Protein 7A66 (pdb70)

Structure (mmCIF, N/CA/C/O backbone):
data_7A66
#
_entry.id   7A66
#
_cell.length_a   76.800
_cell.length_b   81.310
_cell.length_c   66.480
_cell.angle_alpha   90.000
_cell.angle_beta   121.590
_cell.angle_gamma   90.000
#
_symmetry.space_group_name_H-M   'C 1 2 1'
#
loop_
_entity.id
_entity.type
_entity.pdbx_description
1 polymer Pcc2
2 non-polymer GLYCEROL
3 water water
#
loop_
_atom_site.group_PDB
_atom_site.id
_atom_site.type_symbol
_atom_site.label_atom_id
_atom_site.label_alt_id
_atom_site.label_comp_id
_atom_site.label_asym_id
_atom_site.label_entity_id
_atom_site.label_seq_id
_atom_site.pdbx_PDB_ins_code
_atom_site.Cartn_x
_atom_site.Cartn_y
_atom_site.Cartn_z
_atom_site.occupancy
_atom_site.B_iso_or_equiv
_atom_site.auth_seq_id
_atom_site.auth_comp_id
_atom_site.auth_asym_id
_atom_site.auth_atom_id
_atom_site.pdbx_PDB_model_num
ATOM 1 N N . LYS A 1 2 ? -7.463 9.754 15.648 1.00 53.48 2 LYS A N 1
ATOM 2 C CA . LYS A 1 2 ? -6.884 9.472 14.335 1.00 53.43 2 LYS A CA 1
ATOM 3 C C . LYS A 1 2 ? -6.829 7.976 14.043 1.00 56.90 2 LYS A C 1
ATOM 4 O O . LYS A 1 2 ? -6.446 7.184 14.904 1.00 56.11 2 LYS A O 1
ATOM 6 N N . ILE A 1 3 ? -7.205 7.602 12.817 1.00 52.91 3 ILE A N 1
ATOM 7 C CA . ILE A 1 3 ? -7.242 6.215 12.364 1.00 51.84 3 ILE A CA 1
ATOM 8 C C . ILE A 1 3 ? -6.653 6.093 10.958 1.00 53.58 3 ILE A C 1
ATOM 9 O O . ILE A 1 3 ? -6.640 7.062 10.202 1.00 53.28 3 ILE A O 1
ATOM 14 N N . ARG A 1 4 ? -6.128 4.914 10.635 1.00 48.76 4 ARG A N 1
ATOM 15 C CA . ARG A 1 4 ? -5.623 4.556 9.320 1.00 48.06 4 ARG A CA 1
ATOM 16 C C . ARG A 1 4 ? -6.520 3.377 8.898 1.00 49.37 4 ARG A C 1
ATOM 17 O O . ARG A 1 4 ? -6.634 2.396 9.640 1.00 49.42 4 ARG A O 1
ATOM 21 N N . ALA A 1 5 ? -7.226 3.514 7.769 1.00 42.37 5 ALA A N 1
ATOM 22 C CA . ALA A 1 5 ? -8.150 2.484 7.302 1.00 40.38 5 ALA A CA 1
ATOM 23 C C . ALA A 1 5 ? -7.886 2.060 5.868 1.00 41.95 5 ALA A C 1
ATOM 24 O O . ALA A 1 5 ? -7.562 2.884 5.010 1.00 40.54 5 ALA A O 1
ATOM 26 N N . LYS A 1 6 ? -7.987 0.749 5.633 1.00 37.05 6 LYS A N 1
ATOM 27 C CA . LYS A 1 6 ? -7.853 0.127 4.325 1.00 36.41 6 LYS A CA 1
ATOM 28 C C . LYS A 1 6 ? -9.114 -0.731 4.177 1.00 38.81 6 LYS A C 1
ATOM 29 O O . LYS A 1 6 ? -9.387 -1.603 5.020 1.00 37.44 6 LYS A O 1
ATOM 35 N N . VAL A 1 7 ? -9.927 -0.414 3.168 1.00 34.38 7 VAL A N 1
ATOM 36 C CA . VAL A 1 7 ? -11.213 -1.091 2.941 1.00 33.94 7 VAL A CA 1
ATOM 37 C C . VAL A 1 7 ? -11.308 -1.610 1.509 1.00 38.10 7 VAL A C 1
ATOM 38 O O . VAL A 1 7 ? -10.954 -0.901 0.557 1.00 37.62 7 VAL A O 1
ATOM 42 N N . GLU A 1 8 ? -11.811 -2.835 1.359 1.00 34.52 8 GLU A N 1
ATOM 43 C CA . GLU A 1 8 ? -12.059 -3.408 0.048 1.00 33.94 8 GLU A CA 1
ATOM 44 C C . GLU A 1 8 ? -13.435 -4.057 0.033 1.00 37.06 8 GLU A C 1
ATOM 45 O O . GLU A 1 8 ? -13.713 -4.945 0.846 1.00 36.63 8 GLU A O 1
ATOM 51 N N . LEU A 1 9 ? -14.302 -3.601 -0.876 1.00 33.08 9 LEU A N 1
ATOM 52 C CA . LEU A 1 9 ? -15.658 -4.138 -1.006 1.00 33.31 9 LEU A CA 1
ATOM 53 C C . LEU A 1 9 ? -15.759 -4.847 -2.335 1.00 35.98 9 LEU A C 1
ATOM 54 O O . LEU A 1 9 ? -15.289 -4.307 -3.340 1.00 34.84 9 LEU A O 1
ATOM 59 N N . THR A 1 10 ? -16.458 -5.987 -2.365 1.00 33.19 10 THR A N 1
ATOM 60 C CA . THR A 1 10 ? -16.659 -6.718 -3.609 1.00 33.93 10 THR A CA 1
ATOM 61 C C . THR A 1 10 ? -18.026 -7.392 -3.666 1.00 37.75 10 THR A C 1
ATOM 62 O O . THR A 1 10 ? -18.566 -7.863 -2.651 1.00 35.29 10 THR A O 1
ATOM 66 N N . TRP A 1 11 ? -18.582 -7.411 -4.893 1.00 37.06 11 TRP A N 1
ATOM 67 C CA . TRP A 1 11 ? -19.868 -8.008 -5.236 1.00 37.52 11 TRP A CA 1
ATOM 68 C C . TRP A 1 11 ? -19.901 -8.378 -6.728 1.00 43.14 11 TRP A C 1
ATOM 69 O O . TRP A 1 11 ? -19.077 -7.896 -7.512 1.00 41.55 11 TRP A O 1
ATOM 80 N N . GLU A 1 12 ? -20.807 -9.274 -7.105 1.00 43.66 12 GLU A N 1
ATOM 81 C CA . GLU A 1 12 ? -20.831 -9.792 -8.471 1.00 45.04 12 GLU A CA 1
ATOM 82 C C . GLU A 1 12 ? -22.178 -9.723 -9.175 1.00 48.36 12 GLU A C 1
ATOM 83 O O . GLU A 1 12 ? -23.230 -9.814 -8.536 1.00 48.62 12 GLU A O 1
ATOM 89 N N . TYR A 1 13 ? -22.131 -9.573 -10.512 1.00 44.35 13 TYR A N 1
ATOM 90 C CA . TYR A 1 13 ? -23.320 -9.541 -11.368 1.00 44.21 13 TYR A CA 1
ATOM 91 C C . TYR A 1 13 ? -23.311 -10.736 -12.327 1.00 50.79 13 TYR A C 1
ATOM 92 O O . TYR A 1 13 ? -22.282 -11.406 -12.458 1.00 49.19 13 TYR A O 1
ATOM 101 N N . GLU A 1 14 ? -24.446 -10.988 -13.004 1.00 51.07 14 GLU A N 1
ATOM 102 C CA . GLU A 1 14 ? -24.585 -12.076 -13.985 1.00 52.42 14 GLU A CA 1
ATOM 103 C C . GLU A 1 14 ? -23.759 -11.783 -15.243 1.00 57.60 14 GLU A C 1
ATOM 104 O O . GLU A 1 14 ? -23.312 -12.721 -15.901 1.00 57.73 14 GLU A O 1
ATOM 110 N N . ASP A 1 15 ? -23.544 -10.489 -15.566 1.00 54.82 15 ASP A N 1
ATOM 111 C CA . ASP A 1 15 ? -22.812 -10.082 -16.767 1.00 55.08 15 ASP A CA 1
ATOM 112 C C . ASP A 1 15 ? -21.766 -8.980 -16.548 1.00 57.67 15 ASP A C 1
ATOM 113 O O . ASP A 1 15 ? -21.888 -8.169 -15.621 1.00 56.61 15 ASP A O 1
ATOM 118 N N . GLU A 1 16 ? -20.756 -8.947 -17.442 1.00 53.31 16 GLU A N 1
ATOM 119 C CA . GLU A 1 16 ? -19.643 -7.992 -17.456 1.00 52.95 16 GLU A CA 1
ATOM 120 C C . GLU A 1 16 ? -20.090 -6.546 -17.680 1.00 54.26 16 GLU A C 1
ATOM 121 O O . GLU A 1 16 ? -19.472 -5.638 -17.111 1.00 52.70 16 GLU A O 1
ATOM 127 N N . GLU A 1 17 ? -21.121 -6.329 -18.541 1.00 49.38 17 GLU A N 1
ATOM 128 C CA . GLU A 1 17 ? -21.652 -4.995 -18.857 1.00 48.72 17 GLU A CA 1
ATOM 129 C C . GLU A 1 17 ? -22.230 -4.306 -17.610 1.00 49.77 17 GLU A C 1
ATOM 130 O O . GLU A 1 17 ? -21.989 -3.116 -17.428 1.00 49.53 17 GLU A O 1
ATOM 132 N N . THR A 1 18 ? -22.967 -5.053 -16.755 1.00 45.08 18 THR A N 1
ATOM 133 C CA . THR A 1 18 ? -23.521 -4.503 -15.507 1.00 44.53 18 THR A CA 1
ATOM 134 C C . THR A 1 18 ? -22.369 -4.087 -14.574 1.00 46.16 18 THR A C 1
ATOM 135 O O . THR A 1 18 ? -22.409 -2.978 -14.034 1.00 44.17 18 THR A O 1
ATOM 139 N N . ALA A 1 19 ? -21.331 -4.955 -14.429 1.00 41.69 19 ALA A N 1
ATOM 140 C CA . ALA A 1 19 ? -20.164 -4.677 -13.590 1.00 40.71 19 ALA A CA 1
ATOM 141 C C . ALA A 1 19 ? -19.425 -3.424 -14.044 1.00 44.04 19 ALA A C 1
ATOM 142 O O . ALA A 1 19 ? -19.065 -2.598 -13.207 1.00 41.99 19 ALA A O 1
ATOM 144 N N . LYS A 1 20 ? -19.246 -3.261 -15.375 1.00 40.70 20 LYS A N 1
ATOM 145 C CA . LYS A 1 20 ? -18.609 -2.097 -15.982 1.00 40.47 20 LYS A CA 1
ATOM 146 C C . LYS A 1 20 ? -19.428 -0.816 -15.728 1.00 42.85 20 LYS A C 1
ATOM 147 O O . LYS A 1 20 ? -18.841 0.217 -15.398 1.00 41.86 20 LYS A O 1
ATOM 149 N N . ALA A 1 21 ? -20.766 -0.897 -15.864 1.00 39.61 21 ALA A N 1
ATOM 150 C CA . ALA A 1 21 ? -21.692 0.230 -15.644 1.00 39.33 21 ALA A CA 1
ATOM 151 C C . ALA A 1 21 ? -21.682 0.675 -14.159 1.00 40.48 21 ALA A C 1
ATOM 152 O O . ALA A 1 21 ? -21.520 1.860 -13.892 1.00 37.82 21 ALA A O 1
ATOM 154 N N . ILE A 1 22 ? -21.814 -0.285 -13.212 1.00 37.84 22 ILE A N 1
ATOM 155 C CA . ILE A 1 22 ? -21.793 -0.015 -11.763 1.00 37.53 22 ILE A CA 1
ATOM 156 C C . ILE A 1 22 ? -20.436 0.570 -11.342 1.00 40.10 22 ILE A C 1
ATOM 157 O O . ILE A 1 22 ? -20.416 1.591 -10.651 1.00 37.54 22 ILE A O 1
ATOM 162 N N . ALA A 1 23 ? -19.311 -0.039 -11.796 1.00 38.98 23 ALA A N 1
ATOM 163 C CA . ALA A 1 23 ? -17.956 0.430 -11.463 1.00 38.77 23 ALA A CA 1
ATOM 164 C C . ALA A 1 23 ? -17.717 1.876 -11.878 1.00 42.27 23 ALA A C 1
ATOM 165 O O . ALA A 1 23 ? -17.161 2.648 -11.094 1.00 42.33 23 ALA A O 1
ATOM 167 N N . ASN A 1 24 ? -18.168 2.254 -13.085 1.00 38.13 24 ASN A N 1
ATOM 168 C CA . ASN A 1 24 ? -18.041 3.626 -13.586 1.00 38.02 24 ASN A CA 1
ATOM 169 C C . ASN A 1 24 ? -18.929 4.603 -12.781 1.00 42.37 24 ASN A C 1
ATOM 170 O O . ASN A 1 24 ? -18.495 5.712 -12.468 1.00 42.42 24 ASN A O 1
ATOM 175 N N . ALA A 1 25 ? -20.157 4.173 -12.444 1.00 39.57 25 ALA A N 1
ATOM 176 C CA . ALA A 1 25 ? -21.152 4.966 -11.711 1.00 39.38 25 ALA A CA 1
ATOM 177 C C . ALA A 1 25 ? -20.704 5.468 -10.347 1.00 43.38 25 ALA A C 1
ATOM 178 O O . ALA A 1 25 ? -21.017 6.606 -9.974 1.00 43.37 25 ALA A O 1
ATOM 180 N N . VAL A 1 26 ? -19.981 4.631 -9.604 1.00 38.61 26 VAL A N 1
ATOM 181 C CA . VAL A 1 26 ? -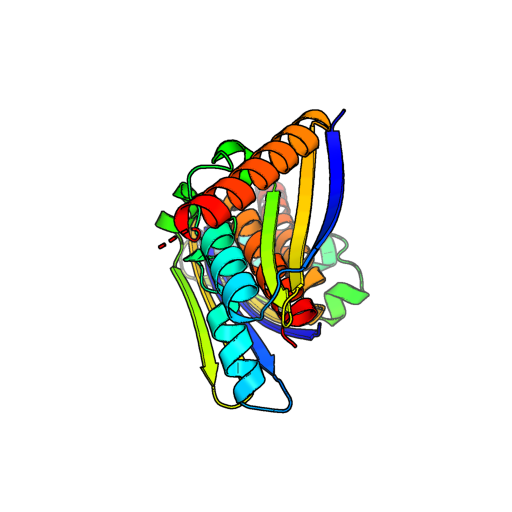19.598 4.962 -8.243 1.00 38.89 26 VAL A CA 1
ATOM 182 C C . VAL A 1 26 ? -18.237 5.688 -8.160 1.00 43.11 26 VAL A C 1
ATOM 183 O O . VAL A 1 26 ? -17.672 5.790 -7.072 1.00 43.89 26 VAL A O 1
ATOM 187 N N . ASN A 1 27 ? -17.779 6.301 -9.268 1.00 38.75 27 ASN A N 1
ATOM 188 C CA . ASN A 1 27 ? -16.558 7.113 -9.272 1.00 37.84 27 ASN A CA 1
ATOM 189 C C . ASN A 1 27 ? -16.686 8.202 -8.172 1.00 39.73 27 ASN A C 1
ATOM 190 O O . ASN A 1 27 ? -17.767 8.787 -8.024 1.00 37.54 27 ASN A O 1
ATOM 195 N N . VAL A 1 28 ? -15.597 8.450 -7.401 1.00 36.86 28 VAL A N 1
ATOM 196 C CA . VAL A 1 28 ? -15.552 9.424 -6.291 1.00 37.60 28 VAL A CA 1
ATOM 197 C C . VAL A 1 28 ? -16.050 10.836 -6.727 1.00 40.42 28 VAL A C 1
ATOM 198 O O . VAL A 1 28 ? -16.631 11.538 -5.904 1.00 40.64 28 VAL A O 1
ATOM 202 N N . ASP A 1 29 ? -15.864 11.203 -8.020 1.00 35.56 29 ASP A N 1
ATOM 203 C CA . ASP A 1 29 ? -16.300 12.474 -8.606 1.00 35.59 29 ASP A CA 1
ATOM 204 C C . ASP A 1 29 ? -17.827 12.660 -8.520 1.00 37.76 29 ASP A C 1
ATOM 205 O O . ASP A 1 29 ? -18.284 13.798 -8.443 1.00 37.78 29 ASP A O 1
ATOM 210 N N . ASN A 1 30 ? -18.595 11.552 -8.512 1.00 34.71 30 ASN A N 1
ATOM 211 C CA . ASN A 1 30 ? -20.069 11.549 -8.471 1.00 34.00 30 ASN A CA 1
ATOM 212 C C . ASN A 1 30 ? -20.664 11.548 -7.061 1.00 38.61 30 ASN A C 1
ATOM 213 O O . ASN A 1 30 ? -21.876 11.736 -6.914 1.00 38.66 30 ASN A O 1
ATOM 218 N N . ILE A 1 31 ? -19.843 11.233 -6.042 1.00 34.84 31 ILE A N 1
ATOM 219 C CA . ILE A 1 31 ? -20.310 11.023 -4.671 1.00 33.34 31 ILE A CA 1
ATOM 220 C C . ILE A 1 31 ? -20.322 12.323 -3.850 1.00 37.07 31 ILE A C 1
ATOM 221 O O . ILE A 1 31 ? -19.363 13.103 -3.906 1.00 37.49 31 ILE A O 1
ATOM 226 N N . SER A 1 32 ? -21.417 12.543 -3.076 1.00 32.58 32 SER A N 1
ATOM 227 C CA . SER A 1 32 ? -21.619 13.750 -2.250 1.00 32.60 32 SER A CA 1
ATOM 228 C C . SER A 1 32 ? -20.773 13.775 -0.942 1.00 35.54 32 SER A C 1
ATOM 229 O O . SER A 1 32 ? -21.254 14.205 0.104 1.00 35.19 32 SER A O 1
ATOM 232 N N . ILE A 1 33 ? -19.496 13.362 -1.017 1.00 34.04 33 ILE A N 1
ATOM 233 C CA . ILE A 1 33 ? -18.560 13.452 0.108 1.00 33.82 33 ILE A CA 1
ATOM 234 C C . ILE A 1 33 ? -18.066 14.934 0.153 1.00 36.00 33 ILE A C 1
ATOM 235 O O . ILE A 1 33 ? -17.734 15.457 -0.915 1.00 35.35 33 ILE A O 1
ATOM 240 N N . PRO A 1 34 ? -17.967 15.625 1.330 1.00 34.69 34 PRO A N 1
ATOM 241 C CA . PRO A 1 34 ? -17.422 17.004 1.324 1.00 35.48 34 PRO A CA 1
ATOM 242 C C . PRO A 1 34 ? -16.056 17.017 0.626 1.00 41.32 34 PRO A C 1
ATOM 243 O O . PRO A 1 34 ? -15.230 16.106 0.840 1.00 38.35 34 PRO A O 1
ATOM 247 N N . GLU A 1 35 ? -15.878 17.968 -0.313 1.00 40.64 35 GLU A N 1
ATOM 248 C CA . GLU A 1 35 ? -14.667 18.094 -1.126 1.00 41.86 35 GLU A CA 1
ATOM 249 C C . GLU A 1 35 ? -13.390 18.075 -0.296 1.00 47.65 35 GLU A C 1
ATOM 250 O O . GLU A 1 35 ? -12.415 17.462 -0.728 1.00 47.89 35 GLU A O 1
ATOM 256 N N . LYS A 1 36 ? -13.420 18.668 0.915 1.00 46.42 36 LYS A N 1
ATOM 257 C CA . LYS A 1 36 ? -12.285 18.675 1.851 1.00 47.42 36 LYS A CA 1
ATOM 258 C C . LYS A 1 36 ? -11.898 17.237 2.267 1.00 52.99 36 LYS A C 1
ATOM 259 O O . LYS A 1 36 ? -10.709 16.910 2.284 1.00 52.79 36 LYS A O 1
ATOM 261 N N . LEU A 1 37 ? -12.908 16.382 2.582 1.00 49.86 37 LEU A N 1
ATOM 262 C CA . LEU A 1 37 ? -12.707 14.975 2.948 1.00 49.14 37 LEU A CA 1
ATOM 263 C C . LEU A 1 37 ? -12.155 14.164 1.752 1.00 53.26 37 LEU A C 1
ATOM 264 O O . LEU A 1 37 ? -11.278 13.320 1.961 1.00 53.47 37 LEU A O 1
ATOM 269 N N . LYS A 1 38 ? -12.623 14.463 0.506 1.00 49.19 38 LYS A N 1
ATOM 270 C CA . LYS A 1 38 ? -12.173 13.817 -0.737 1.00 49.08 38 LYS A CA 1
ATOM 271 C C . LYS A 1 38 ? -10.663 13.965 -0.965 1.00 56.60 38 LYS A C 1
ATOM 272 O O . LYS A 1 38 ? -10.036 13.063 -1.533 1.00 54.91 38 LYS A O 1
ATOM 278 N N . LYS A 1 39 ? -10.096 15.119 -0.550 1.00 56.01 39 LYS A N 1
ATOM 279 C CA . LYS A 1 39 ? -8.672 15.449 -0.683 1.00 57.02 39 LYS A CA 1
ATOM 280 C C . LYS A 1 39 ? -7.771 14.469 0.076 1.00 62.27 39 LYS A C 1
ATOM 281 O O . LYS A 1 39 ? -6.683 14.146 -0.414 1.00 63.21 39 LYS A O 1
ATOM 283 N N . SER A 1 40 ? -8.228 13.992 1.256 1.00 57.70 40 SER A N 1
ATOM 284 C CA . SER A 1 40 ? -7.507 13.055 2.122 1.00 57.03 40 SER A CA 1
ATOM 285 C C . SER A 1 40 ? -8.090 11.624 2.039 1.00 57.93 40 SER A C 1
ATOM 286 O O . SER A 1 40 ? -8.051 10.865 3.018 1.00 58.04 40 SER A O 1
ATOM 289 N N . LEU A 1 41 ? -8.630 11.265 0.865 1.00 50.97 41 LEU A N 1
ATOM 290 C CA . LEU A 1 41 ? -9.252 9.970 0.637 1.00 48.52 41 LEU A CA 1
ATOM 291 C C . LEU A 1 41 ? -8.790 9.388 -0.682 1.00 48.53 41 LEU A C 1
ATOM 292 O O . LEU A 1 41 ? -8.765 10.088 -1.696 1.00 48.10 41 LEU A O 1
ATOM 297 N N . ASN A 1 42 ? -8.440 8.099 -0.671 1.00 42.38 42 ASN A N 1
ATOM 298 C CA . ASN A 1 42 ? -8.048 7.379 -1.872 1.00 41.82 42 ASN A CA 1
ATOM 299 C C . ASN A 1 42 ? -9.159 6.363 -2.128 1.00 43.01 42 ASN A C 1
ATOM 300 O O . ASN A 1 42 ? -9.282 5.373 -1.399 1.00 41.66 42 ASN A O 1
ATOM 305 N N . LEU A 1 43 ? -10.002 6.649 -3.132 1.00 36.99 43 LEU A N 1
ATOM 306 C CA . LEU A 1 43 ? -11.151 5.820 -3.480 1.00 35.43 43 LEU A CA 1
ATOM 307 C C . LEU A 1 43 ? -11.169 5.474 -4.965 1.00 39.93 43 LEU A C 1
ATOM 308 O O . LEU A 1 43 ? -11.304 6.358 -5.811 1.00 39.04 43 LEU A O 1
ATOM 313 N N . ILE A 1 44 ? -11.063 4.175 -5.272 1.00 38.13 44 ILE A N 1
ATOM 314 C CA . ILE A 1 44 ? -11.073 3.648 -6.639 1.00 38.84 44 ILE A CA 1
ATOM 315 C C . ILE A 1 44 ? -12.025 2.453 -6.737 1.00 41.36 44 ILE A C 1
ATOM 316 O O . ILE A 1 44 ? -12.038 1.590 -5.848 1.00 40.55 44 ILE A O 1
ATOM 321 N N . THR A 1 45 ? -12.792 2.390 -7.840 1.00 37.82 45 THR A N 1
ATOM 322 C CA . THR A 1 45 ? -13.696 1.277 -8.161 1.00 37.54 45 THR A CA 1
ATOM 323 C C . THR A 1 45 ? -13.419 0.821 -9.595 1.00 43.08 45 THR A C 1
ATOM 324 O O . THR A 1 45 ? -13.358 1.659 -10.504 1.00 41.49 45 THR A O 1
ATOM 328 N N . PHE A 1 46 ? -13.276 -0.502 -9.798 1.00 40.84 46 PHE A N 1
ATOM 329 C CA . PHE A 1 46 ? -12.999 -1.071 -11.121 1.00 41.31 46 PHE A CA 1
ATOM 330 C C . PHE A 1 46 ? -13.729 -2.399 -11.364 1.00 46.04 46 PHE A C 1
ATOM 331 O O . PHE A 1 46 ? -13.932 -3.161 -10.411 1.00 45.65 46 PHE A O 1
ATOM 339 N N . PRO A 1 47 ? -14.097 -2.732 -12.625 1.00 44.07 47 PRO A N 1
ATOM 340 C CA . PRO A 1 47 ? -14.714 -4.043 -12.868 1.00 44.29 47 PRO A CA 1
ATOM 341 C C . PRO A 1 47 ? -13.636 -5.120 -13.094 1.00 50.23 47 PRO A C 1
ATOM 342 O O . PRO A 1 47 ? -12.561 -4.821 -13.614 1.00 50.70 47 PRO A O 1
ATOM 346 N N . ASP A 1 48 ? -13.913 -6.357 -12.674 1.00 48.21 48 ASP A N 1
ATOM 347 C CA . ASP A 1 48 ? -13.026 -7.510 -12.858 1.00 48.27 48 ASP A CA 1
ATOM 348 C C . ASP A 1 48 ? -13.933 -8.635 -13.335 1.00 52.32 48 ASP A C 1
ATOM 349 O O . ASP A 1 48 ? -14.488 -9.392 -12.531 1.00 50.88 48 ASP A O 1
ATOM 354 N N . GLY A 1 49 ? -14.169 -8.646 -14.646 1.00 49.88 49 GLY A N 1
ATOM 355 C CA . GLY A 1 49 ? -15.114 -9.555 -15.269 1.00 49.46 49 GLY A CA 1
ATOM 356 C C . GLY A 1 49 ? -16.512 -9.087 -14.922 1.00 52.99 49 GLY A C 1
ATOM 357 O O . GLY A 1 49 ? -16.859 -7.930 -15.185 1.00 54.06 49 GLY A O 1
ATOM 358 N N . ALA A 1 50 ? -17.292 -9.960 -14.271 1.00 48.21 50 ALA A N 1
ATOM 359 C CA . ALA A 1 50 ? -18.656 -9.685 -13.820 1.00 47.43 50 ALA A CA 1
ATOM 360 C C . ALA A 1 50 ? -18.676 -9.136 -12.363 1.00 49.52 50 ALA A C 1
ATOM 361 O O . ALA A 1 50 ? -19.748 -8.814 -11.832 1.00 48.57 50 ALA A O 1
ATOM 363 N N . ARG A 1 51 ? -17.494 -9.025 -11.736 1.00 45.24 51 ARG A N 1
ATOM 364 C CA . ARG A 1 51 ? -17.358 -8.541 -10.361 1.00 44.60 51 ARG A CA 1
ATOM 365 C C . ARG A 1 51 ? -16.961 -7.060 -10.285 1.00 45.07 51 ARG A C 1
ATOM 366 O O . ARG A 1 51 ? -16.234 -6.565 -11.151 1.00 45.15 51 ARG A O 1
ATOM 368 N N . VAL A 1 52 ? -17.422 -6.367 -9.225 1.00 38.26 52 VAL A N 1
ATOM 369 C CA . VAL A 1 52 ? -17.041 -4.978 -8.975 1.00 36.91 52 VAL A CA 1
ATOM 370 C C . VAL A 1 52 ? -16.141 -4.968 -7.722 1.00 38.07 52 VAL A C 1
ATOM 371 O O . VAL A 1 52 ? -16.462 -5.629 -6.742 1.00 36.37 52 VAL A O 1
ATOM 375 N N . VAL A 1 53 ? -15.035 -4.228 -7.763 1.00 35.66 53 VAL A N 1
ATOM 376 C CA . VAL A 1 53 ? -14.102 -4.117 -6.644 1.00 36.32 53 VAL A CA 1
ATOM 377 C C . VAL A 1 53 ? -13.944 -2.624 -6.276 1.00 38.96 53 VAL A C 1
ATOM 378 O O . VAL A 1 53 ? -13.566 -1.814 -7.125 1.00 37.38 53 VAL A O 1
ATOM 382 N N . THR A 1 54 ? -14.217 -2.274 -5.006 1.00 35.69 54 THR A N 1
ATOM 383 C CA . THR A 1 54 ? -14.028 -0.913 -4.489 1.00 34.67 54 THR A CA 1
ATOM 384 C C . THR A 1 54 ? -12.907 -0.959 -3.441 1.00 36.82 54 THR A C 1
ATOM 385 O O . THR A 1 54 ? -12.959 -1.768 -2.509 1.00 36.83 54 THR A O 1
ATOM 389 N N . LYS A 1 55 ? -11.909 -0.100 -3.607 1.00 32.96 55 LYS A N 1
ATOM 390 C CA . LYS A 1 55 ? -10.772 0.030 -2.696 1.00 33.27 55 LYS A CA 1
ATOM 391 C C . LYS A 1 55 ? -10.713 1.436 -2.113 1.00 37.94 55 LYS A C 1
ATOM 392 O O . LYS A 1 55 ? -10.698 2.432 -2.846 1.00 37.49 55 LYS A O 1
ATOM 398 N N . VAL A 1 56 ? -10.693 1.506 -0.783 1.00 35.59 56 VAL A N 1
ATOM 399 C CA . VAL A 1 56 ? -10.632 2.754 -0.022 1.00 35.99 56 VAL A CA 1
ATOM 400 C C . VAL A 1 56 ? -9.411 2.749 0.889 1.00 40.86 56 VAL A C 1
ATOM 401 O O . VAL A 1 56 ? -9.175 1.781 1.618 1.00 40.36 56 VAL A O 1
ATOM 405 N N . LYS A 1 57 ? -8.664 3.842 0.875 1.00 38.77 57 LYS A N 1
ATOM 406 C CA . LYS A 1 57 ? -7.557 4.073 1.797 1.00 39.35 57 LYS A CA 1
ATOM 407 C C . LYS A 1 57 ? -7.820 5.449 2.383 1.00 45.10 57 LYS A C 1
ATOM 408 O O . LYS A 1 57 ? -8.164 6.377 1.646 1.00 43.83 57 LYS A O 1
ATOM 414 N N . TYR A 1 58 ? -7.767 5.555 3.709 1.00 43.09 58 TYR A N 1
ATOM 415 C CA . TYR A 1 58 ? -8.039 6.808 4.416 1.00 43.90 58 TYR A CA 1
ATOM 416 C C . TYR A 1 58 ? -7.208 6.898 5.693 1.00 45.44 58 TYR A C 1
ATOM 417 O O . TYR A 1 58 ? -6.970 5.885 6.348 1.00 43.25 58 TYR A O 1
ATOM 426 N N . GLU A 1 59 ? -6.797 8.122 6.043 1.00 41.64 59 GLU A N 1
ATOM 427 C CA . GLU A 1 59 ? -6.058 8.448 7.262 1.00 41.51 59 GLU A 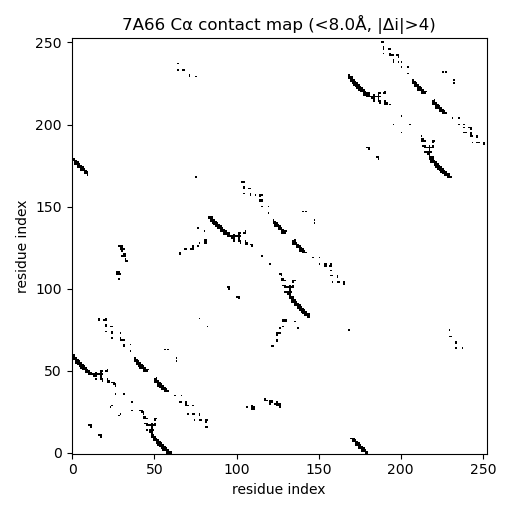CA 1
ATOM 428 C C . GLU A 1 59 ? -6.590 9.789 7.752 1.00 45.22 59 GLU A C 1
ATOM 429 O O . GLU A 1 59 ? -6.578 10.767 7.001 1.00 44.61 59 GLU A O 1
ATOM 431 N N . GLY A 1 60 ? -7.095 9.807 8.979 1.00 41.83 60 GLY A N 1
ATOM 432 C CA . GLY A 1 60 ? -7.679 10.998 9.581 1.00 41.97 60 GLY A CA 1
ATOM 433 C C . GLY A 1 60 ? -8.578 10.671 10.749 1.00 46.79 60 GLY A C 1
ATOM 434 O O . GLY A 1 60 ? -8.432 9.614 11.362 1.00 46.14 60 GLY A O 1
ATOM 435 N N . GLU A 1 61 ? -9.517 11.572 11.059 1.00 45.59 61 GLU A N 1
ATOM 436 C CA . GLU A 1 61 ? -10.458 11.414 12.175 1.00 47.20 61 GLU A CA 1
ATOM 437 C C . GLU A 1 61 ? -11.492 10.310 11.928 1.00 52.26 61 GLU A C 1
ATOM 438 O O . GLU A 1 61 ? -11.926 10.105 10.794 1.00 50.49 61 GLU A O 1
ATOM 444 N N . ILE A 1 62 ? -11.895 9.626 13.003 1.00 51.55 62 ILE A N 1
ATOM 445 C CA . ILE A 1 62 ? -12.874 8.536 12.981 1.00 52.63 62 ILE A CA 1
ATOM 446 C C . ILE A 1 62 ? -14.224 8.977 12.351 1.00 55.74 62 ILE A C 1
ATOM 447 O O . ILE A 1 62 ? -14.706 8.290 11.447 1.00 55.77 62 ILE A O 1
ATOM 452 N N . GLU A 1 63 ? -14.775 10.144 12.770 1.00 50.89 63 GLU A N 1
ATOM 453 C CA . GLU A 1 63 ? -16.047 10.677 12.267 1.00 49.69 63 GLU A CA 1
ATOM 454 C C . GLU A 1 63 ? -16.047 10.862 10.751 1.00 52.38 63 GLU A C 1
ATOM 455 O O . GLU A 1 63 ? -17.054 10.562 10.107 1.00 52.22 63 GLU A O 1
ATOM 457 N N . SER A 1 64 ? -14.916 11.323 10.179 1.00 47.58 64 SER A N 1
ATOM 458 C CA . SER A 1 64 ? -14.803 11.527 8.734 1.00 47.60 64 SER A CA 1
ATOM 459 C C . SER A 1 64 ? -14.780 10.196 7.963 1.00 49.50 64 SER A C 1
ATOM 460 O O . SER A 1 64 ? -15.271 10.153 6.833 1.00 47.72 64 SER A O 1
ATOM 463 N N . LEU A 1 65 ? -14.254 9.109 8.588 1.00 45.69 65 LEU A N 1
ATOM 464 C CA . LEU A 1 65 ? -14.226 7.773 7.970 1.00 45.16 65 LEU A CA 1
ATOM 465 C C . LEU A 1 65 ? -15.660 7.259 7.789 1.00 45.88 65 LEU A C 1
ATOM 466 O O . LEU A 1 65 ? -15.986 6.768 6.715 1.00 43.52 65 LEU A O 1
ATOM 471 N N . VAL A 1 66 ? -16.495 7.382 8.842 1.00 43.93 66 VAL A N 1
ATOM 472 C CA . VAL A 1 66 ? -17.903 6.964 8.859 1.00 44.52 66 VAL A CA 1
ATOM 473 C C . VAL A 1 66 ? -18.703 7.729 7.794 1.00 47.32 66 VAL A C 1
ATOM 474 O O . VAL A 1 66 ? -19.438 7.092 7.038 1.00 46.47 66 VAL A O 1
ATOM 478 N N . VAL A 1 67 ? -18.490 9.069 7.688 1.00 43.31 67 VAL A N 1
ATOM 479 C CA . VAL A 1 67 ? -19.131 9.948 6.693 1.00 42.48 67 VAL A CA 1
ATOM 480 C C . VAL A 1 67 ? -18.790 9.442 5.297 1.00 42.06 67 VAL A C 1
ATOM 481 O O . VAL A 1 67 ? -19.701 9.224 4.484 1.00 38.97 67 VAL A O 1
ATOM 485 N N . ALA A 1 68 ? -17.471 9.252 5.034 1.00 35.99 68 ALA A N 1
ATOM 486 C CA . ALA A 1 68 ? -16.945 8.792 3.756 1.00 35.66 68 ALA A CA 1
ATOM 487 C C . ALA A 1 68 ? -17.597 7.464 3.344 1.00 35.67 68 ALA A C 1
ATOM 488 O O . ALA A 1 68 ? -18.134 7.364 2.245 1.00 32.86 68 ALA A O 1
ATOM 490 N N . LEU A 1 69 ? -17.570 6.473 4.245 1.00 33.57 69 LEU A N 1
ATOM 491 C CA . LEU A 1 69 ? -18.105 5.136 3.985 1.00 33.27 69 LEU A CA 1
ATOM 492 C C . LEU A 1 69 ? -19.621 5.149 3.799 1.00 34.39 69 LEU A C 1
ATOM 493 O O . LEU A 1 69 ? -20.097 4.480 2.882 1.00 31.56 69 LEU A O 1
ATOM 498 N N . ASP A 1 70 ? -20.366 5.929 4.632 1.00 31.60 70 ASP A N 1
ATOM 499 C CA . ASP A 1 70 ? -21.841 6.065 4.476 1.00 31.16 70 ASP A CA 1
ATOM 500 C C . ASP A 1 70 ? -22.185 6.627 3.098 1.00 33.29 70 ASP A C 1
ATOM 501 O O . ASP A 1 70 ? -23.099 6.116 2.450 1.00 31.37 70 ASP A O 1
ATOM 506 N N . ASP A 1 71 ? -21.435 7.656 2.635 1.00 30.53 71 ASP A N 1
ATOM 507 C CA . ASP A 1 71 ? -21.656 8.252 1.313 1.00 30.70 71 ASP A CA 1
ATOM 508 C C . ASP A 1 71 ? -21.401 7.225 0.199 1.00 32.76 71 ASP A C 1
ATOM 509 O O . ASP A 1 71 ? -22.177 7.138 -0.759 1.00 29.73 71 ASP A O 1
ATOM 514 N N . LEU A 1 72 ? -20.296 6.480 0.324 1.00 30.68 72 LEU A N 1
ATOM 515 C CA . LEU A 1 72 ? -19.910 5.448 -0.654 1.00 31.60 72 LEU A CA 1
ATOM 516 C C . LEU A 1 72 ? -20.990 4.357 -0.779 1.00 33.87 72 LEU A C 1
ATOM 517 O O . LEU A 1 72 ? -21.389 4.018 -1.890 1.00 32.64 72 LEU A O 1
ATOM 522 N N . ILE A 1 73 ? -21.420 3.796 0.363 1.00 31.34 73 ILE A N 1
ATOM 523 C CA . ILE A 1 73 ? -22.409 2.728 0.420 1.00 31.47 73 ILE A CA 1
ATOM 524 C C . ILE A 1 73 ? -23.742 3.210 -0.174 1.00 33.15 73 ILE A C 1
ATOM 525 O O . ILE A 1 73 ? -24.335 2.482 -0.968 1.00 31.43 73 ILE A O 1
ATOM 530 N N . PHE A 1 74 ? -24.144 4.470 0.129 1.00 29.38 74 PHE A N 1
ATOM 531 C CA . PHE A 1 74 ? -25.354 5.049 -0.464 1.00 28.60 74 PHE A CA 1
ATOM 532 C C . PHE A 1 74 ? -25.212 5.105 -1.995 1.00 30.08 74 PHE A C 1
ATOM 533 O O . PHE A 1 74 ? -26.132 4.686 -2.681 1.00 29.52 74 PHE A O 1
ATOM 541 N N . ALA A 1 75 ? -24.068 5.612 -2.517 1.00 28.28 75 ALA A N 1
ATOM 542 C CA . ALA A 1 75 ? -23.794 5.709 -3.959 1.00 29.17 75 ALA A CA 1
ATOM 543 C C . ALA A 1 75 ? -23.884 4.316 -4.638 1.00 33.68 75 ALA A C 1
ATOM 544 O O . ALA A 1 75 ? -24.563 4.184 -5.659 1.00 33.35 75 ALA A O 1
ATOM 546 N N . ILE A 1 76 ? -23.238 3.290 -4.042 1.00 31.92 76 ILE A N 1
ATOM 547 C CA . ILE A 1 76 ? -23.241 1.901 -4.535 1.00 31.46 76 ILE A CA 1
ATOM 548 C C . ILE A 1 76 ? -24.674 1.373 -4.611 1.00 33.83 76 ILE A C 1
ATOM 549 O O . ILE A 1 76 ? -25.084 0.867 -5.657 1.00 33.88 76 ILE A O 1
ATOM 554 N N . LYS A 1 77 ? -25.422 1.493 -3.496 1.00 31.73 77 LYS A N 1
ATOM 555 C CA . LYS A 1 77 ? -26.801 1.018 -3.382 1.00 31.96 77 LYS A CA 1
ATOM 556 C C . LYS A 1 77 ? -27.738 1.665 -4.408 1.00 35.08 77 LYS A C 1
ATOM 557 O O . LYS A 1 77 ? -28.492 0.946 -5.076 1.00 33.29 77 LYS A O 1
ATOM 559 N N . VAL A 1 78 ? -27.643 3.003 -4.585 1.00 32.81 78 VAL A N 1
ATOM 560 C CA . VAL A 1 78 ? -28.483 3.738 -5.552 1.00 32.01 78 VAL A CA 1
ATOM 561 C C . VAL A 1 78 ? -28.074 3.370 -6.994 1.00 33.38 78 VAL A C 1
ATOM 562 O O . VAL A 1 78 ? -28.960 3.167 -7.824 1.00 33.01 78 VAL A O 1
ATOM 566 N N . ALA A 1 79 ? -26.752 3.242 -7.278 1.00 32.07 79 ALA A N 1
ATOM 567 C CA . ALA A 1 79 ? -26.255 2.828 -8.612 1.00 32.75 79 ALA A CA 1
ATOM 568 C C . ALA A 1 79 ? -26.873 1.464 -8.974 1.00 36.72 79 ALA A C 1
ATOM 569 O O . ALA A 1 79 ? -27.451 1.342 -10.050 1.00 35.71 79 ALA A O 1
ATOM 571 N N . GLU A 1 80 ? -26.838 0.487 -8.036 1.00 34.75 80 GLU A N 1
ATOM 572 C CA . GLU A 1 80 ? -27.429 -0.840 -8.219 1.00 36.03 80 GLU A CA 1
ATOM 573 C C . GLU A 1 80 ? -28.939 -0.737 -8.500 1.00 39.50 80 GLU A C 1
ATOM 574 O O . GLU A 1 80 ? -29.409 -1.321 -9.478 1.00 39.09 80 GLU A O 1
ATOM 580 N N . GLU A 1 81 ? -29.677 0.026 -7.666 1.00 34.36 81 GLU A N 1
ATOM 581 C CA . GLU A 1 81 ? -31.122 0.211 -7.811 1.00 33.30 81 GLU A CA 1
ATOM 582 C C . GLU A 1 81 ? -31.521 0.813 -9.164 1.00 38.07 81 GLU A C 1
ATOM 583 O O . GLU A 1 81 ? -32.477 0.335 -9.779 1.00 38.91 81 GLU A O 1
ATOM 589 N N . VAL A 1 82 ? -30.813 1.861 -9.613 1.00 34.70 82 VAL A N 1
ATOM 590 C CA . VAL A 1 82 ? -31.177 2.580 -10.845 1.00 35.27 82 VAL A CA 1
ATOM 591 C C . VAL A 1 82 ? -30.629 1.910 -12.134 1.00 40.53 82 VAL A C 1
ATOM 592 O O . VAL A 1 82 ? -31.389 1.757 -13.096 1.00 40.14 82 VAL A O 1
ATOM 596 N N . LEU A 1 83 ? -29.330 1.548 -12.155 1.00 37.92 83 LEU A N 1
ATOM 597 C CA . LEU A 1 83 ? -28.657 1.012 -13.348 1.00 39.08 83 LEU A CA 1
ATOM 598 C C . LEU A 1 83 ? -28.715 -0.511 -13.546 1.00 45.15 83 LEU A C 1
ATOM 599 O O . LEU A 1 83 ? -28.611 -0.967 -14.688 1.00 45.36 83 LEU A O 1
ATOM 604 N N . TRP A 1 84 ? -28.823 -1.282 -12.458 1.00 42.20 84 TRP A N 1
ATOM 605 C CA . TRP A 1 84 ? -28.868 -2.751 -12.498 1.00 65.56 84 TRP A CA 1
ATOM 606 C C . TRP A 1 84 ? -30.227 -3.273 -12.055 1.00 97.99 84 TRP A C 1
ATOM 607 O O . TRP A 1 84 ? -31.200 -3.162 -12.792 1.00 66.79 84 TRP A O 1
ATOM 609 N N . MET B 1 1 ? -37.012 21.389 14.073 1.00 39.00 1 MET B N 1
ATOM 610 C CA . MET B 1 1 ? -36.337 20.288 14.762 1.00 39.64 1 MET B CA 1
ATOM 611 C C . MET B 1 1 ? -35.405 19.503 13.821 1.00 39.03 1 MET B C 1
ATOM 612 O O . MET B 1 1 ? -35.513 19.623 12.593 1.00 36.26 1 MET B O 1
ATOM 617 N N . LYS B 1 2 ? -34.545 18.646 14.402 1.00 35.06 2 LYS B N 1
ATOM 618 C CA . LYS B 1 2 ? -33.671 17.757 13.624 1.00 34.65 2 LYS B CA 1
ATOM 619 C C . LYS B 1 2 ? -34.540 16.600 13.096 1.00 35.77 2 LYS B C 1
ATOM 620 O O . LYS B 1 2 ? -35.413 16.105 13.817 1.00 34.50 2 LYS B O 1
ATOM 626 N N . ILE B 1 3 ? -34.289 16.172 11.845 1.00 31.37 3 ILE B N 1
ATOM 627 C CA . ILE B 1 3 ? -34.984 15.054 11.202 1.00 30.86 3 ILE B CA 1
ATOM 628 C C . ILE B 1 3 ? -34.015 14.070 10.551 1.00 34.48 3 ILE B C 1
ATOM 629 O O . ILE B 1 3 ? -32.837 14.376 10.348 1.00 33.91 3 ILE B O 1
ATOM 634 N N . ARG B 1 4 ? -34.565 12.922 10.150 1.00 31.44 4 ARG B N 1
ATOM 635 C CA . ARG B 1 4 ? -33.942 11.907 9.302 1.00 31.58 4 ARG B CA 1
ATOM 636 C C . ARG B 1 4 ? -34.913 11.791 8.142 1.00 33.84 4 ARG B C 1
ATOM 637 O O . ARG B 1 4 ? -36.130 11.650 8.355 1.00 32.75 4 ARG B O 1
ATOM 641 N N . ALA B 1 5 ? -34.396 11.959 6.931 1.00 30.27 5 ALA B N 1
ATOM 642 C CA . ALA B 1 5 ? -35.248 11.970 5.739 1.00 30.31 5 ALA B CA 1
ATOM 643 C C . ALA B 1 5 ? -34.678 11.166 4.585 1.00 32.82 5 ALA B C 1
ATOM 644 O O . ALA B 1 5 ? -33.448 11.054 4.425 1.00 30.02 5 ALA B O 1
ATOM 646 N N . LYS B 1 6 ? -35.587 10.640 3.751 1.00 29.57 6 LYS B N 1
ATOM 647 C CA . LYS B 1 6 ? -35.223 9.947 2.520 1.00 28.77 6 LYS B CA 1
ATOM 648 C C . LYS B 1 6 ? -36.121 10.540 1.448 1.00 32.23 6 LYS B C 1
ATOM 649 O O . LYS B 1 6 ? -37.319 10.765 1.692 1.00 31.47 6 LYS B O 1
ATOM 655 N N . VAL B 1 7 ? -35.535 10.873 0.296 1.00 28.38 7 VAL B N 1
ATOM 656 C CA . VAL B 1 7 ? -36.274 11.457 -0.822 1.00 28.71 7 VAL B CA 1
ATOM 657 C C . VAL B 1 7 ? -35.878 10.729 -2.111 1.00 31.87 7 VAL B C 1
ATOM 658 O O . VAL B 1 7 ? -34.690 10.477 -2.333 1.00 30.94 7 VAL B O 1
ATOM 662 N N . GLU B 1 8 ? -36.861 10.450 -2.971 1.00 28.00 8 GLU B N 1
ATOM 663 C CA . GLU B 1 8 ? -36.609 9.922 -4.308 1.00 30.05 8 GLU B CA 1
ATOM 664 C C . GLU B 1 8 ? -37.388 10.815 -5.270 1.00 33.95 8 GLU B C 1
ATOM 665 O O . GLU B 1 8 ? -38.561 11.092 -5.011 1.00 32.63 8 GLU B O 1
ATOM 671 N N . LEU B 1 9 ? -36.727 11.297 -6.335 1.00 31.41 9 LEU B N 1
ATOM 672 C CA . LEU B 1 9 ? -37.347 12.159 -7.352 1.00 32.89 9 LEU B CA 1
ATOM 673 C C . LEU B 1 9 ? -37.085 11.556 -8.724 1.00 33.66 9 LEU B C 1
ATOM 674 O O . LEU B 1 9 ? -35.946 11.145 -9.001 1.00 31.12 9 LEU B O 1
ATOM 679 N N . THR B 1 10 ? -38.127 11.496 -9.575 1.00 30.10 10 THR B N 1
ATOM 680 C CA . THR B 1 10 ? -38.002 10.974 -10.944 1.00 30.10 10 THR B CA 1
ATOM 681 C C . THR B 1 10 ? -38.636 11.922 -11.957 1.00 35.09 10 THR B C 1
ATOM 682 O O . THR B 1 10 ? -39.726 12.458 -11.726 1.00 32.28 10 THR B O 1
ATOM 686 N N . TRP B 1 11 ? -37.934 12.157 -13.060 1.00 34.28 11 TRP B N 1
ATOM 687 C CA . TRP B 1 11 ? -38.443 13.001 -14.141 1.00 35.26 11 TRP B CA 1
ATOM 688 C C . TRP B 1 11 ? -37.959 12.448 -15.481 1.00 38.88 11 TRP B C 1
ATOM 689 O O . TRP B 1 11 ? -37.102 11.567 -15.479 1.00 36.09 11 TRP B O 1
ATOM 700 N N . GLU B 1 12 ? -38.550 12.895 -16.603 1.00 38.18 12 GLU B N 1
ATOM 701 C CA . GLU B 1 12 ? -38.213 12.338 -17.915 1.00 38.88 12 GLU B CA 1
ATOM 702 C C . GLU B 1 12 ? -37.924 13.393 -18.972 1.00 42.84 12 GLU B C 1
ATOM 703 O O . GLU B 1 12 ? -38.589 14.433 -19.024 1.00 43.68 12 GLU B O 1
ATOM 709 N N . TYR B 1 13 ? -36.932 13.106 -19.822 1.00 37.84 13 TYR B N 1
ATOM 710 C CA . TYR B 1 13 ? -36.575 13.936 -20.959 1.00 37.19 13 TYR B CA 1
ATOM 711 C C . TYR B 1 13 ? -37.042 13.224 -22.251 1.00 44.02 13 TYR B C 1
ATOM 712 O O . TYR B 1 13 ? -37.495 12.071 -22.190 1.00 42.54 13 TYR B O 1
ATOM 721 N N . GLU B 1 14 ? -36.952 13.915 -23.407 1.00 43.15 14 GLU B N 1
ATOM 722 C CA . GLU B 1 14 ? -37.380 13.387 -24.712 1.00 43.87 14 GLU B CA 1
ATOM 723 C C . GLU B 1 14 ? -36.540 12.201 -25.216 1.00 49.33 14 GLU B C 1
ATOM 724 O O . GLU B 1 14 ? -37.041 11.406 -26.018 1.00 50.42 14 GLU B O 1
ATOM 726 N N . ASP B 1 15 ? -35.279 12.076 -24.751 1.00 44.81 15 ASP B N 1
ATOM 727 C CA . ASP B 1 15 ? -34.374 10.992 -25.150 1.00 44.51 15 ASP B CA 1
ATOM 728 C C . ASP B 1 15 ? -33.365 10.599 -24.061 1.00 47.18 15 ASP B C 1
ATOM 729 O O . ASP B 1 15 ? -33.141 11.364 -23.116 1.00 46.39 15 ASP B O 1
ATOM 734 N N . GLU B 1 16 ? -32.727 9.424 -24.228 1.00 42.34 16 GLU B N 1
ATOM 735 C CA . GLU B 1 16 ? -31.731 8.859 -23.309 1.00 42.39 16 GLU B CA 1
ATOM 736 C C . GLU B 1 16 ? -30.467 9.706 -23.204 1.00 45.01 16 GLU B C 1
ATOM 737 O O . GLU B 1 16 ? -29.879 9.781 -22.126 1.00 43.98 16 GLU B O 1
ATOM 743 N N . GLU B 1 17 ? -30.042 10.327 -24.325 1.00 41.07 17 GLU B N 1
ATOM 744 C CA . GLU B 1 17 ? -28.846 11.173 -24.387 1.00 40.77 17 GLU B CA 1
ATOM 745 C C . GLU B 1 17 ? -28.973 12.396 -23.469 1.00 42.37 17 GLU B C 1
ATOM 746 O O . GLU B 1 17 ? -27.999 12.744 -22.796 1.00 41.00 17 GLU B O 1
ATOM 752 N N . THR B 1 18 ? -30.173 13.024 -23.426 1.00 38.27 18 THR B N 1
ATOM 753 C CA . THR B 1 18 ? -30.432 14.179 -22.560 1.00 38.78 18 THR B CA 1
ATOM 754 C C . THR B 1 18 ? -30.378 13.708 -21.088 1.00 42.05 18 THR B C 1
ATOM 755 O O . THR B 1 18 ? -29.628 14.294 -20.299 1.00 41.23 18 THR B O 1
ATOM 759 N N . ALA B 1 19 ? -31.142 12.635 -20.749 1.00 38.18 19 ALA B N 1
ATOM 760 C CA . ALA B 1 19 ? -31.201 12.037 -19.405 1.00 37.72 19 ALA B CA 1
ATOM 761 C C . ALA B 1 19 ? -29.784 11.754 -18.860 1.00 39.82 19 ALA B C 1
ATOM 762 O O . ALA B 1 19 ? -29.443 12.218 -17.774 1.00 37.22 19 ALA B O 1
ATOM 764 N N . LYS B 1 20 ? -28.936 11.088 -19.669 1.00 36.76 20 LYS B N 1
ATOM 765 C CA . LYS B 1 20 ? -27.557 10.766 -19.329 1.00 37.19 20 LYS B CA 1
ATOM 766 C C . LYS B 1 20 ? -26.735 12.043 -19.057 1.00 39.04 20 LYS B C 1
ATOM 767 O O . LYS B 1 20 ? -26.094 12.128 -18.013 1.00 37.27 20 LYS B O 1
ATOM 773 N N . ALA B 1 21 ? -26.775 13.025 -19.981 1.00 36.52 21 ALA B N 1
ATOM 774 C CA . ALA B 1 21 ? -26.033 14.293 -19.868 1.00 36.78 21 ALA B CA 1
ATOM 775 C C . ALA B 1 21 ? -26.426 15.084 -18.600 1.00 39.82 21 ALA B C 1
ATOM 776 O O . ALA B 1 21 ? -25.540 15.577 -17.899 1.00 39.52 21 ALA B O 1
ATOM 778 N N . ILE B 1 22 ? -27.737 15.153 -18.284 1.00 34.87 22 ILE B N 1
ATOM 779 C CA . ILE B 1 22 ? -28.219 15.873 -17.094 1.00 33.59 22 ILE B CA 1
ATOM 780 C C . ILE B 1 22 ? -27.785 15.156 -15.808 1.00 36.19 22 ILE B C 1
ATOM 781 O O . ILE B 1 22 ? -27.225 15.814 -14.929 1.00 34.21 22 ILE B O 1
ATOM 786 N N . ALA B 1 23 ? -28.059 13.828 -15.695 1.00 34.01 23 ALA B N 1
ATOM 787 C CA . ALA B 1 23 ? -27.694 13.042 -14.507 1.00 33.42 23 ALA B CA 1
ATOM 788 C C . ALA B 1 23 ? -26.193 13.160 -14.193 1.00 34.64 23 ALA B C 1
ATOM 789 O O . ALA B 1 23 ? -25.820 13.428 -13.046 1.00 32.68 23 ALA B O 1
ATOM 791 N N . ASN B 1 24 ? -25.341 13.017 -15.228 1.00 32.24 24 ASN B N 1
ATOM 792 C CA . ASN B 1 24 ? -23.880 13.131 -15.113 1.00 32.66 24 ASN B CA 1
ATOM 793 C C . ASN B 1 24 ? -23.446 14.542 -14.632 1.00 34.56 24 ASN B C 1
ATOM 794 O O . ASN B 1 24 ? -22.650 14.644 -13.699 1.00 34.12 24 ASN B O 1
ATOM 799 N N . ALA B 1 25 ? -23.988 15.612 -15.245 1.00 31.17 25 ALA B N 1
ATOM 800 C CA . ALA B 1 25 ? -23.683 17.003 -14.872 1.00 31.29 25 ALA 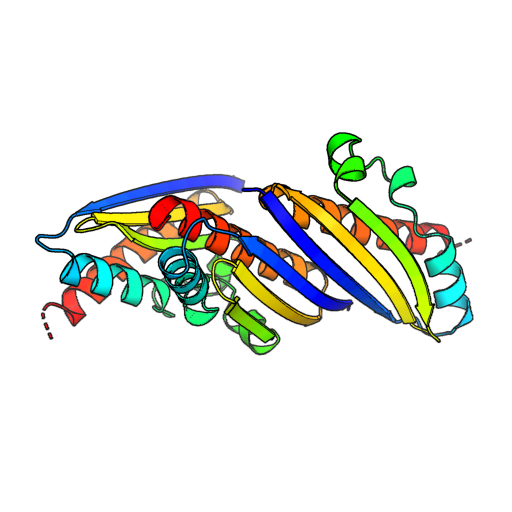B CA 1
ATOM 801 C C . ALA B 1 25 ? -24.063 17.305 -13.403 1.00 35.12 25 ALA B C 1
ATOM 802 O O . ALA B 1 25 ? -23.254 17.886 -12.666 1.00 33.60 25 ALA B O 1
ATOM 804 N N . VAL B 1 26 ? -25.271 16.874 -12.966 1.00 32.00 26 VAL B N 1
ATOM 805 C CA . VAL B 1 26 ? -25.743 17.121 -11.589 1.00 31.77 26 VAL B CA 1
ATOM 806 C C . VAL B 1 26 ? -24.807 16.423 -10.561 1.00 33.89 26 VAL B C 1
ATOM 807 O O . VAL B 1 26 ? -24.444 17.039 -9.552 1.00 31.69 26 VAL B O 1
ATOM 811 N N . ASN B 1 27 ? -24.366 15.182 -10.872 1.00 31.57 27 ASN B N 1
ATOM 812 C CA . ASN B 1 27 ? -23.446 14.415 -10.023 1.00 32.56 27 ASN B CA 1
ATOM 813 C C . ASN B 1 27 ? -22.100 15.109 -9.802 1.00 37.41 27 ASN B C 1
ATOM 814 O O . ASN B 1 27 ? -21.537 14.979 -8.719 1.00 38.14 27 ASN B O 1
ATOM 819 N N . VAL B 1 28 ? -21.595 15.839 -10.811 1.00 33.48 28 VAL B N 1
ATOM 820 C CA . VAL B 1 28 ? -20.278 16.497 -10.732 1.00 34.32 28 VAL B CA 1
ATOM 821 C C . VAL B 1 28 ? -20.361 18.015 -10.427 1.00 38.34 28 VAL B C 1
ATOM 822 O O . VAL B 1 28 ? -19.322 18.674 -10.374 1.00 38.79 28 VAL B O 1
ATOM 826 N N . ASP B 1 29 ? -21.574 18.559 -10.222 1.00 33.64 29 ASP B N 1
ATOM 827 C CA . ASP B 1 29 ? -21.753 19.972 -9.887 1.00 33.10 29 ASP B CA 1
ATOM 828 C C . ASP B 1 29 ? -21.189 20.235 -8.465 1.00 38.94 29 ASP B C 1
ATOM 829 O O . ASP B 1 29 ? -21.787 19.821 -7.468 1.00 38.54 29 ASP B O 1
ATOM 834 N N . ASN B 1 30 ? -20.034 20.919 -8.381 1.00 37.04 30 ASN B N 1
ATOM 835 C CA . ASN B 1 30 ? -19.420 21.190 -7.077 1.00 37.76 30 ASN B CA 1
ATOM 836 C C . ASN B 1 30 ? -19.757 22.600 -6.516 1.00 39.55 30 ASN B C 1
ATOM 837 O O . ASN B 1 30 ? -19.091 23.060 -5.583 1.00 39.28 30 ASN B O 1
ATOM 842 N N . ILE B 1 31 ? -20.834 23.247 -7.030 1.00 34.14 31 ILE B N 1
ATOM 843 C CA . ILE B 1 31 ? -21.235 24.586 -6.588 1.00 33.12 31 ILE B CA 1
ATOM 844 C C . ILE B 1 31 ? -22.626 24.640 -5.927 1.00 36.47 31 ILE B C 1
ATOM 845 O O . ILE B 1 31 ? -22.741 25.222 -4.851 1.00 36.70 31 ILE B O 1
ATOM 850 N N . SER B 1 32 ? -23.669 24.143 -6.614 1.00 32.75 32 SER B N 1
ATOM 851 C CA . SER B 1 32 ? -25.075 24.251 -6.208 1.00 32.15 32 SER B CA 1
ATOM 852 C C . SER B 1 32 ? -25.341 23.867 -4.761 1.00 36.18 32 SER B C 1
ATOM 853 O O . SER B 1 32 ? -25.913 24.675 -4.025 1.00 35.27 32 SER B O 1
ATOM 856 N N . ILE B 1 33 ? -24.899 22.667 -4.350 1.00 33.47 33 ILE B N 1
ATOM 857 C CA . ILE B 1 33 ? -25.032 22.213 -2.968 1.00 35.00 33 ILE B CA 1
ATOM 858 C C . ILE B 1 33 ? -23.823 22.706 -2.149 1.00 38.87 33 ILE B C 1
ATOM 859 O O . ILE B 1 33 ? -22.687 22.392 -2.511 1.00 37.83 33 ILE B O 1
ATOM 864 N N . PRO B 1 34 ? -24.039 23.475 -1.049 1.00 37.08 34 PRO B N 1
ATOM 865 C CA . PRO B 1 34 ? -22.885 23.928 -0.244 1.00 36.91 34 PRO B CA 1
ATOM 866 C C . PRO B 1 34 ? -22.195 22.773 0.503 1.00 38.56 34 PRO B C 1
ATOM 867 O O . PRO B 1 34 ? -22.829 21.749 0.823 1.00 36.18 34 PRO B O 1
ATOM 871 N N . GLU B 1 35 ? -20.895 22.946 0.766 1.00 34.20 35 GLU B N 1
ATOM 872 C CA . GLU B 1 35 ? -20.052 21.958 1.453 1.00 34.29 35 GLU B CA 1
ATOM 873 C C . GLU B 1 35 ? -20.568 21.580 2.840 1.00 38.81 35 GLU B C 1
ATOM 874 O O . GLU B 1 35 ? -20.535 20.396 3.180 1.00 38.93 35 GLU B O 1
ATOM 880 N N . LYS B 1 36 ? -21.068 22.565 3.618 1.00 36.01 36 LYS B N 1
ATOM 881 C CA . LYS B 1 36 ? -21.610 22.328 4.964 1.00 37.37 36 LYS B CA 1
ATOM 882 C C . LYS B 1 36 ? -22.737 21.283 4.934 1.00 40.84 36 LYS B C 1
ATOM 883 O O . LYS B 1 36 ? -22.751 20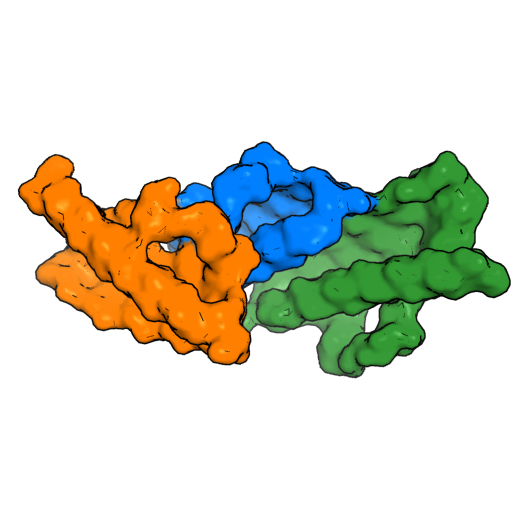.397 5.782 1.00 40.71 36 LYS B O 1
ATOM 885 N N . LEU B 1 37 ? -23.637 21.360 3.928 1.00 37.82 37 LEU B N 1
ATOM 886 C CA . LEU B 1 37 ? -24.751 20.418 3.769 1.00 38.88 37 LEU B CA 1
ATOM 887 C C . LEU B 1 37 ? -24.293 18.978 3.483 1.00 42.44 37 LEU B C 1
ATOM 888 O O . LEU B 1 37 ? -24.901 18.042 3.999 1.00 41.23 37 LEU B O 1
ATOM 893 N N . LYS B 1 38 ? -23.184 18.815 2.729 1.00 38.63 38 LYS B N 1
ATOM 894 C CA . LYS B 1 38 ? -22.597 17.514 2.354 1.00 38.18 38 LYS B CA 1
ATOM 895 C C . LYS B 1 38 ? -22.150 16.662 3.543 1.00 42.14 38 LYS B C 1
ATOM 896 O O . LYS B 1 38 ? -22.003 15.468 3.396 1.00 39.95 38 LYS B O 1
ATOM 902 N N . LYS B 1 39 ? -21.943 17.261 4.717 1.00 39.17 39 LYS B N 1
ATOM 903 C CA . LYS B 1 39 ? -21.533 16.522 5.914 1.00 39.95 39 LYS B CA 1
ATOM 904 C C . LYS B 1 39 ? -22.627 15.518 6.352 1.00 42.94 39 LYS B C 1
ATOM 905 O O . LYS B 1 39 ? -22.301 14.455 6.877 1.00 43.07 39 LYS B O 1
ATOM 911 N N . SER B 1 40 ? -23.910 15.849 6.103 1.00 39.31 40 SER B N 1
ATOM 912 C CA . SER B 1 40 ? -25.042 15.011 6.508 1.00 39.57 40 SER B CA 1
ATOM 913 C C . SER B 1 40 ? -26.079 14.773 5.380 1.00 40.04 40 SER B C 1
ATOM 914 O O . SER B 1 40 ? -27.251 14.496 5.656 1.00 39.18 40 SER B O 1
ATOM 917 N N . LEU B 1 41 ? -25.631 14.873 4.123 1.00 34.49 41 LEU B N 1
ATOM 918 C CA . LEU B 1 41 ? -26.474 14.655 2.951 1.00 33.31 41 LEU B CA 1
ATOM 919 C C . LEU B 1 41 ? -25.839 13.587 2.042 1.00 36.48 41 LEU B C 1
ATOM 920 O O . LEU B 1 41 ? -24.702 13.763 1.608 1.00 35.10 41 LEU B O 1
ATOM 925 N N . ASN B 1 42 ? -26.588 12.542 1.696 1.00 32.27 42 ASN B N 1
ATOM 926 C CA . ASN B 1 42 ? -26.138 11.552 0.703 1.00 31.25 42 ASN B CA 1
ATOM 927 C C . ASN B 1 42 ? -27.043 11.824 -0.496 1.00 33.69 42 ASN B C 1
ATOM 928 O O . ASN B 1 42 ? -28.272 11.834 -0.347 1.00 32.18 42 ASN B O 1
ATOM 933 N N . LEU B 1 43 ? -26.456 12.151 -1.648 1.00 29.19 43 LEU B N 1
ATOM 934 C CA . LEU B 1 43 ? -27.273 12.524 -2.813 1.00 29.79 43 LEU B CA 1
ATOM 935 C C . LEU B 1 43 ? -26.580 12.069 -4.086 1.00 32.30 43 LEU B C 1
ATOM 936 O O . LEU B 1 43 ? -25.387 12.332 -4.245 1.00 30.47 43 LEU B O 1
ATOM 941 N N . ILE B 1 44 ? -27.332 11.397 -4.985 1.00 28.12 44 ILE B N 1
ATOM 942 C CA . ILE B 1 44 ? -26.795 10.910 -6.256 1.00 27.59 44 ILE B CA 1
ATOM 943 C C . ILE B 1 44 ? -27.900 10.826 -7.294 1.00 31.33 44 ILE B C 1
ATOM 944 O O . ILE B 1 44 ? -29.066 10.642 -6.947 1.00 33.10 44 ILE B O 1
ATOM 949 N N . THR B 1 45 ? -27.526 11.008 -8.563 1.00 27.67 45 THR B N 1
ATOM 950 C CA . THR B 1 45 ? -28.455 11.073 -9.675 1.00 27.67 45 THR B CA 1
ATOM 951 C C . THR B 1 45 ? -27.965 10.158 -10.812 1.00 31.70 45 THR B C 1
ATOM 952 O O . THR B 1 45 ? -26.822 10.274 -11.240 1.00 30.20 45 THR B O 1
ATOM 956 N N . PHE B 1 46 ? -28.843 9.287 -11.303 1.00 30.11 46 PHE B N 1
ATOM 957 C CA . PHE B 1 46 ? -28.510 8.371 -12.401 1.00 30.67 46 PHE B CA 1
ATO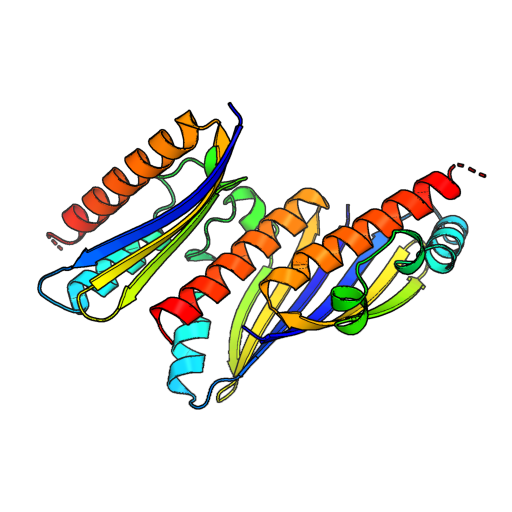M 958 C C . PHE B 1 46 ? -29.607 8.305 -13.454 1.00 35.45 46 PHE B C 1
ATOM 959 O O . PHE B 1 46 ? -30.790 8.405 -13.110 1.00 34.52 46 PHE B O 1
ATOM 967 N N . PRO B 1 47 ? -29.247 8.099 -14.744 1.00 35.30 47 PRO B N 1
ATOM 968 C CA . PRO B 1 47 ? -30.295 7.938 -15.752 1.00 35.33 47 PRO B CA 1
ATOM 969 C C . PRO B 1 47 ? -30.795 6.491 -15.817 1.00 39.13 47 PRO B C 1
ATOM 970 O O . PRO B 1 47 ? -30.081 5.547 -15.453 1.00 36.40 47 PRO B O 1
ATOM 974 N N . ASP B 1 48 ? -32.044 6.336 -16.255 1.00 38.16 48 ASP B N 1
ATOM 975 C CA . ASP B 1 48 ? -32.706 5.059 -16.499 1.00 38.60 48 ASP B CA 1
ATOM 976 C C . ASP B 1 48 ? -33.508 5.277 -17.783 1.00 41.87 48 ASP B C 1
ATOM 977 O O . ASP B 1 48 ? -34.654 5.716 -17.740 1.00 39.21 48 ASP B O 1
ATOM 982 N N . GLY B 1 49 ? -32.849 5.051 -18.919 1.00 40.94 49 GLY B N 1
ATOM 983 C CA . GLY B 1 49 ? -33.416 5.319 -20.237 1.00 40.81 49 GLY B CA 1
ATOM 984 C C . GLY B 1 49 ? -33.553 6.817 -20.428 1.00 42.96 49 GLY B C 1
ATOM 985 O O . GLY B 1 49 ? -32.595 7.560 -20.206 1.00 42.14 49 GLY B O 1
ATOM 986 N N . ALA B 1 50 ? -34.759 7.282 -20.749 1.00 40.17 50 ALA B N 1
ATOM 987 C CA . ALA B 1 50 ? -35.015 8.711 -20.931 1.00 39.62 50 ALA B CA 1
ATOM 988 C C . ALA B 1 50 ? -35.367 9.381 -19.578 1.00 41.70 50 ALA B C 1
ATOM 989 O O . ALA B 1 50 ? -35.550 10.605 -19.520 1.00 39.96 50 ALA B O 1
ATOM 991 N N . ARG B 1 51 ? -35.441 8.572 -18.498 1.00 38.67 51 ARG B N 1
ATOM 992 C CA . ARG B 1 51 ? -35.763 9.054 -17.156 1.00 37.35 51 ARG B CA 1
ATOM 993 C C . ARG B 1 51 ? -34.508 9.399 -16.349 1.00 38.70 51 ARG B C 1
ATOM 994 O O . ARG B 1 51 ? -33.450 8.804 -16.556 1.00 36.33 51 ARG B O 1
ATOM 998 N N . VAL B 1 52 ? -34.653 10.343 -15.392 1.00 33.97 52 VAL B N 1
ATOM 999 C CA . VAL B 1 52 ? -33.597 10.686 -14.452 1.00 32.68 52 VAL B CA 1
ATOM 1000 C C . VAL B 1 52 ? -34.146 10.361 -13.050 1.00 34.86 52 VAL B C 1
ATOM 1001 O O . VAL B 1 52 ? -35.308 10.649 -12.769 1.00 34.23 52 VAL B O 1
ATOM 1005 N N . VAL B 1 53 ? -33.321 9.742 -12.199 1.00 31.04 53 VAL B N 1
ATOM 1006 C CA . VAL B 1 53 ? -33.679 9.394 -10.820 1.00 31.19 53 VAL B CA 1
ATOM 1007 C C . VAL B 1 53 ? -32.653 10.011 -9.843 1.00 33.95 53 VAL B C 1
ATOM 1008 O O . VAL B 1 53 ? -31.454 9.737 -9.975 1.00 32.27 53 VAL B O 1
ATOM 1012 N N . THR B 1 54 ? -33.116 10.820 -8.868 1.00 30.35 54 THR B N 1
ATOM 1013 C CA . THR B 1 54 ? -32.251 11.358 -7.803 1.00 29.12 54 THR B CA 1
ATOM 1014 C C . THR B 1 54 ? -32.725 10.722 -6.488 1.00 30.36 54 THR B C 1
ATOM 1015 O O . THR B 1 54 ? -33.927 10.715 -6.195 1.00 30.35 54 THR B O 1
ATOM 1019 N N . LYS B 1 55 ? -31.781 10.201 -5.694 1.00 27.95 55 LYS B N 1
ATOM 1020 C CA . LYS B 1 55 ? -32.092 9.653 -4.386 1.00 27.89 55 LYS B CA 1
ATOM 1021 C C . LYS B 1 55 ? -31.319 10.465 -3.352 1.00 31.87 55 LYS B C 1
ATOM 1022 O O . LYS B 1 55 ? -30.199 10.913 -3.623 1.00 30.28 55 LYS B O 1
ATOM 1028 N N . VAL B 1 56 ? -31.964 10.736 -2.213 1.00 28.48 56 VAL B N 1
ATOM 1029 C CA . VAL B 1 56 ? -31.437 11.587 -1.138 1.00 28.82 56 VAL B CA 1
ATOM 1030 C C . VAL B 1 56 ? -31.662 10.923 0.218 1.00 32.30 56 VAL B C 1
ATOM 1031 O O . VAL B 1 56 ? -32.740 10.359 0.476 1.00 28.78 56 VAL B O 1
ATOM 1035 N N . LYS B 1 57 ? -30.647 11.018 1.088 1.00 29.91 57 LYS B N 1
ATOM 1036 C CA . LYS B 1 57 ? -30.715 10.598 2.481 1.00 31.03 57 LYS B CA 1
ATOM 1037 C C . LYS B 1 57 ? -30.141 11.772 3.265 1.00 34.05 57 LYS B C 1
ATOM 1038 O O . LYS B 1 57 ? -29.104 12.327 2.898 1.00 31.31 57 LYS B O 1
ATOM 1044 N N . TYR B 1 58 ? -30.867 12.204 4.280 1.00 31.82 58 TYR B N 1
ATOM 1045 C CA . TYR B 1 58 ? -30.515 13.415 5.003 1.00 31.74 58 TYR B CA 1
ATOM 1046 C C . TYR B 1 58 ? -30.737 13.316 6.493 1.00 35.26 58 TYR B C 1
ATOM 1047 O O . TYR B 1 58 ? -31.705 12.698 6.943 1.00 33.52 58 TYR B O 1
ATOM 1056 N N . GLU B 1 59 ? -29.880 14.004 7.245 1.00 32.45 59 GLU B N 1
ATOM 1057 C CA . GLU B 1 59 ? -30.006 14.123 8.694 1.00 32.73 59 GLU B CA 1
ATOM 1058 C C . GLU B 1 59 ? -29.577 15.518 9.113 1.00 36.36 59 GLU B C 1
ATOM 1059 O O . GLU B 1 59 ? -28.464 15.938 8.807 1.00 34.40 59 GLU B O 1
ATOM 1065 N N . GLY B 1 60 ? -30.483 16.229 9.775 1.00 33.22 60 GLY B N 1
ATOM 1066 C CA . GLY B 1 60 ? -30.245 17.589 10.249 1.00 32.60 60 GLY B CA 1
ATOM 1067 C C . GLY B 1 60 ? -31.538 18.361 10.373 1.00 35.70 60 GLY B C 1
ATOM 1068 O O . GLY B 1 60 ? -32.620 17.761 10.304 1.00 34.30 60 GLY B O 1
ATOM 1069 N N . GLU B 1 61 ? -31.432 19.702 10.515 1.00 32.69 61 GLU B N 1
ATOM 1070 C CA . GLU B 1 61 ? -32.570 20.622 10.646 1.00 32.97 61 GLU B CA 1
ATOM 1071 C C . GLU B 1 61 ? -33.525 20.457 9.476 1.00 35.83 61 GLU B C 1
ATOM 1072 O O . GLU B 1 61 ? -33.076 20.365 8.328 1.00 33.74 61 GLU B O 1
ATOM 1078 N N . ILE B 1 62 ? -34.833 20.370 9.768 1.00 32.39 62 ILE B N 1
ATOM 1079 C CA . ILE B 1 62 ? -35.862 20.181 8.727 1.00 32.39 62 ILE B CA 1
ATOM 1080 C C . ILE B 1 62 ? -35.752 21.253 7.612 1.00 34.73 62 ILE B C 1
ATOM 1081 O O . I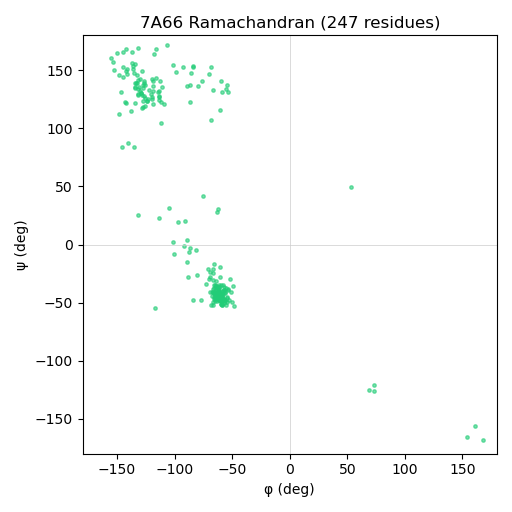LE B 1 62 ? -35.876 20.917 6.430 1.00 34.90 62 ILE B O 1
ATOM 1086 N N . GLU B 1 63 ? -35.451 22.513 7.983 1.00 31.83 63 GLU B N 1
ATOM 1087 C CA . GLU B 1 63 ? -35.331 23.637 7.038 1.00 32.37 63 GLU B CA 1
ATOM 1088 C C . GLU B 1 63 ? -34.226 23.407 6.023 1.00 35.98 63 GLU B C 1
ATOM 1089 O O . GLU B 1 63 ? -34.388 23.788 4.859 1.00 34.82 63 GLU B O 1
ATOM 1095 N N . SER B 1 64 ? -33.118 22.746 6.451 1.00 32.35 64 SER B N 1
ATOM 1096 C CA . SER B 1 64 ? -31.996 22.469 5.564 1.00 32.61 64 SER B CA 1
ATOM 1097 C C . SER B 1 64 ? -32.319 21.402 4.512 1.00 35.97 64 SER B C 1
ATOM 1098 O O . SER B 1 64 ? -31.683 21.389 3.463 1.00 34.21 64 SER B O 1
ATOM 1101 N N . LEU B 1 65 ? -33.350 20.558 4.753 1.00 34.10 65 LEU B N 1
ATOM 1102 C CA . LEU B 1 65 ? -33.781 19.597 3.743 1.00 32.75 65 LEU B CA 1
ATOM 1103 C C . LEU B 1 65 ? -34.386 20.405 2.567 1.00 34.21 65 LEU B C 1
ATOM 1104 O O . LEU B 1 65 ? -34.063 20.122 1.417 1.00 31.21 65 LEU B O 1
ATOM 1109 N N . VAL B 1 66 ? -35.221 21.417 2.880 1.00 31.71 66 VAL B N 1
ATOM 1110 C CA . VAL B 1 66 ? -35.862 22.297 1.896 1.00 32.61 66 VAL B CA 1
ATOM 1111 C C . VAL B 1 66 ? -34.787 23.095 1.133 1.00 34.13 66 VAL B C 1
ATOM 1112 O O . VAL B 1 66 ? -34.852 23.176 -0.091 1.00 31.94 66 VAL B O 1
ATOM 1116 N N . VAL B 1 67 ? -33.770 23.615 1.851 1.00 31.11 67 VAL B N 1
ATOM 1117 C CA . VAL B 1 67 ? -32.642 24.342 1.255 1.00 31.87 67 VAL B CA 1
ATOM 1118 C C . VAL B 1 67 ? -31.935 23.395 0.241 1.00 33.40 67 VAL B C 1
ATOM 1119 O O . VAL B 1 67 ? -31.710 23.799 -0.906 1.00 30.31 67 VAL B O 1
ATOM 1123 N N . ALA B 1 68 ? -31.644 22.137 0.660 1.00 31.25 68 ALA B N 1
ATOM 1124 C CA . ALA B 1 68 ? -31.002 21.116 -0.189 1.00 32.65 68 ALA B CA 1
ATOM 1125 C C . ALA B 1 68 ? -31.803 20.853 -1.472 1.00 32.95 68 ALA B C 1
ATOM 1126 O O . ALA B 1 68 ? -31.226 20.874 -2.565 1.00 30.07 68 ALA B O 1
ATOM 1128 N N . LEU B 1 69 ? -33.141 20.674 -1.339 1.00 29.46 69 LEU B N 1
ATOM 1129 C CA . LEU B 1 69 ? -34.013 20.444 -2.476 1.00 29.01 69 LEU B CA 1
ATOM 1130 C C . LEU B 1 69 ? -34.043 21.634 -3.428 1.00 31.45 69 LEU B C 1
ATOM 1131 O O . LEU B 1 69 ? -33.975 21.420 -4.640 1.00 30.17 69 LEU B O 1
ATOM 1136 N N . ASP B 1 70 ? -34.087 22.878 -2.879 1.00 28.89 70 ASP B N 1
ATOM 1137 C CA . ASP B 1 70 ? -34.057 24.110 -3.676 1.00 29.76 70 ASP B CA 1
ATOM 1138 C C . ASP B 1 70 ? -32.740 24.177 -4.466 1.00 32.36 70 ASP B C 1
ATOM 1139 O O . ASP B 1 70 ? -32.760 24.503 -5.658 1.00 30.53 70 ASP B O 1
ATOM 1144 N N . ASP B 1 71 ? -31.614 23.800 -3.815 1.00 29.65 71 ASP B N 1
ATOM 1145 C CA . ASP B 1 71 ? -30.292 23.808 -4.455 1.00 28.98 71 ASP B CA 1
ATOM 1146 C C . ASP B 1 71 ? -30.225 22.768 -5.571 1.00 31.98 71 ASP B C 1
ATOM 1147 O O . ASP B 1 71 ? -29.647 23.048 -6.626 1.00 30.05 71 ASP B O 1
ATOM 1152 N N . LEU B 1 72 ? -30.864 21.582 -5.354 1.00 29.37 72 LEU B N 1
ATOM 1153 C CA . LEU B 1 72 ? -30.963 20.526 -6.367 1.00 29.32 72 LEU B CA 1
ATOM 1154 C C . LEU B 1 72 ? -31.785 21.017 -7.590 1.00 31.60 72 LEU B C 1
ATOM 1155 O O . LEU B 1 72 ? -31.364 20.789 -8.726 1.00 30.80 72 LEU B O 1
ATOM 1160 N N . ILE B 1 73 ? -32.925 21.698 -7.350 1.00 28.18 73 ILE B N 1
ATOM 1161 C CA . ILE B 1 73 ? -33.770 22.283 -8.410 1.00 28.74 73 ILE B CA 1
ATOM 1162 C C . ILE B 1 73 ? -32.881 23.205 -9.274 1.00 33.65 73 ILE B C 1
ATOM 1163 O O . ILE B 1 73 ? -32.857 23.086 -10.507 1.00 32.81 73 ILE B O 1
ATOM 1168 N N . PHE B 1 74 ? -32.129 24.092 -8.605 1.00 30.46 74 PHE B N 1
ATOM 1169 C CA . PHE B 1 74 ? -31.192 25.002 -9.258 1.00 30.20 74 PHE B CA 1
ATOM 1170 C C . PHE B 1 74 ? -30.138 24.209 -10.057 1.00 32.73 74 PHE B C 1
ATOM 1171 O O . PHE B 1 74 ? -29.935 24.512 -11.231 1.00 32.07 74 PHE B O 1
ATOM 1179 N N . ALA B 1 75 ? -29.519 23.176 -9.440 1.00 28.91 75 ALA B N 1
ATOM 1180 C CA . ALA B 1 75 ? -28.515 22.318 -10.097 1.00 29.67 75 ALA B CA 1
ATOM 1181 C C . ALA B 1 75 ? -29.042 21.700 -11.419 1.00 32.66 75 ALA B C 1
ATOM 1182 O O . ALA B 1 75 ? -28.348 21.762 -12.438 1.00 31.54 75 ALA B O 1
ATOM 1184 N N . ILE B 1 76 ? -30.286 21.182 -11.409 1.00 29.50 76 ILE B N 1
ATOM 1185 C CA . ILE B 1 76 ? -30.943 20.614 -12.590 1.00 29.66 76 ILE B CA 1
ATOM 1186 C C . ILE B 1 76 ? -31.106 21.698 -13.684 1.00 33.43 76 ILE B C 1
ATOM 1187 O O . ILE B 1 76 ? -30.781 21.437 -14.851 1.00 33.47 76 ILE B O 1
ATOM 1192 N N . LYS B 1 77 ? -31.612 22.886 -13.307 1.00 30.02 77 LYS B N 1
ATOM 1193 C CA . LYS B 1 77 ? -31.794 24.022 -14.234 1.00 30.11 77 LYS B CA 1
ATOM 1194 C C . LYS B 1 77 ? -30.458 24.487 -14.840 1.00 34.35 77 LYS B C 1
ATOM 1195 O O . LYS B 1 77 ? -30.392 24.792 -16.030 1.00 33.74 77 LYS B O 1
ATOM 1201 N N . VAL B 1 78 ? -29.396 24.510 -14.020 1.00 30.58 78 VAL B N 1
ATOM 1202 C CA . VAL B 1 78 ? -28.048 24.864 -14.472 1.00 31.36 78 VAL B CA 1
ATOM 1203 C C . VAL B 1 78 ? -27.592 23.881 -15.574 1.00 34.67 78 VAL B C 1
ATOM 1204 O O . VAL B 1 78 ? -27.145 24.339 -16.637 1.00 33.40 78 VAL B O 1
ATOM 1208 N N . ALA B 1 79 ? -27.739 22.549 -15.332 1.00 32.30 79 ALA B N 1
ATOM 1209 C CA . ALA B 1 79 ? -27.347 21.487 -16.280 1.00 32.75 79 ALA B CA 1
ATOM 1210 C C . ALA B 1 79 ? -28.180 21.574 -17.558 1.00 37.22 79 ALA B C 1
ATOM 1211 O O . ALA B 1 79 ? -27.638 21.387 -18.655 1.00 37.75 79 ALA B O 1
ATOM 1213 N N . GLU B 1 80 ? -29.488 21.877 -17.422 1.00 32.54 80 GLU B N 1
ATOM 1214 C CA . GLU B 1 80 ? -30.383 22.006 -18.575 1.00 32.39 80 GLU B CA 1
ATOM 1215 C C . GLU B 1 80 ? -29.976 23.204 -19.455 1.00 37.60 80 GLU B C 1
ATOM 1216 O O . GLU B 1 80 ? -29.987 23.074 -20.679 1.00 37.74 80 GLU B O 1
ATOM 1222 N N . GLU B 1 81 ? -29.616 24.350 -18.835 1.00 35.32 81 GLU B N 1
ATOM 1223 C CA . GLU B 1 81 ? -29.191 25.559 -19.561 1.00 35.79 81 GLU B CA 1
ATOM 1224 C C . GLU B 1 81 ? -27.872 25.341 -20.327 1.00 41.21 81 GLU B C 1
ATOM 1225 O O . GLU B 1 81 ? -27.781 25.731 -21.496 1.00 39.77 81 GLU B O 1
ATOM 1231 N N . VAL B 1 82 ? -26.871 24.705 -19.670 1.00 40.27 82 VAL B N 1
ATOM 1232 C CA . VAL B 1 82 ? -25.569 24.354 -20.259 1.00 40.37 82 VAL B CA 1
ATOM 1233 C C . VAL B 1 82 ? -25.819 23.489 -21.512 1.00 46.73 82 VAL B C 1
ATOM 1234 O O . VAL B 1 82 ? -25.269 23.783 -22.576 1.00 44.85 82 VAL B O 1
ATOM 1238 N N . LEU B 1 83 ? -26.672 22.445 -21.376 1.00 45.87 83 LEU B N 1
ATOM 1239 C CA . LEU B 1 83 ? -27.026 21.526 -22.459 1.00 47.54 83 LEU B CA 1
ATOM 1240 C C . LEU B 1 83 ? -27.737 22.226 -23.622 1.00 55.35 83 LEU B C 1
ATOM 1241 O O . LEU B 1 83 ? -27.413 21.944 -24.781 1.00 54.81 83 LEU B O 1
ATOM 1246 N N . TRP B 1 84 ? -28.674 23.148 -23.313 1.00 54.78 84 TRP B N 1
ATOM 1247 C CA . TRP B 1 84 ? -29.414 23.930 -24.306 1.00 56.54 84 TRP B CA 1
ATOM 1248 C C . TRP B 1 84 ? -28.467 24.834 -25.119 1.00 66.03 84 TRP B C 1
ATOM 1249 O O . TRP B 1 84 ? -28.623 24.940 -26.337 1.00 66.41 84 TRP B O 1
ATOM 1261 N N . HIS B 1 86 ? -25.361 24.165 -25.676 1.00 68.83 86 HIS B N 1
ATOM 1262 C CA . HIS B 1 86 ? -24.422 23.195 -26.267 1.00 97.31 86 HIS B CA 1
ATOM 1263 C C . HIS B 1 86 ? -23.019 23.319 -25.676 1.00 110.40 86 HIS B C 1
ATOM 1264 O O . HIS B 1 86 ? -22.785 22.900 -24.542 1.00 63.53 86 HIS B O 1
ATOM 1271 N N . MET C 1 1 ? -28.852 -5.820 -0.856 1.00 42.92 1 MET C N 1
ATOM 1272 C CA . MET C 1 1 ? -27.632 -5.974 -1.641 1.00 41.78 1 MET C CA 1
ATOM 1273 C C . MET C 1 1 ? -26.515 -6.607 -0.784 1.00 44.68 1 MET C C 1
ATOM 1274 O O . MET C 1 1 ? -25.998 -5.961 0.131 1.00 43.93 1 MET C O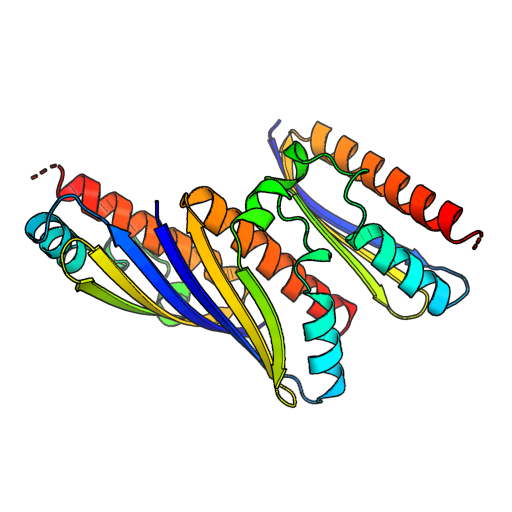 1
ATOM 1279 N N . LYS C 1 2 ? -26.151 -7.860 -1.082 1.00 39.76 2 LYS C N 1
ATOM 1280 C CA . LYS C 1 2 ? -25.117 -8.564 -0.318 1.00 38.91 2 LYS C CA 1
ATOM 1281 C C . LYS C 1 2 ? -23.713 -8.267 -0.857 1.00 41.53 2 LYS C C 1
ATOM 1282 O O . LYS C 1 2 ? -23.503 -8.238 -2.074 1.00 41.51 2 LYS C O 1
ATOM 1284 N N . ILE C 1 3 ? -22.757 -8.034 0.050 1.00 36.56 3 ILE C N 1
ATOM 1285 C CA . ILE C 1 3 ? -21.366 -7.758 -0.337 1.00 36.40 3 ILE C CA 1
ATOM 1286 C C . ILE C 1 3 ? -20.387 -8.521 0.560 1.00 37.77 3 ILE C C 1
ATOM 1287 O O . ILE C 1 3 ? -20.745 -8.975 1.648 1.00 37.66 3 ILE C O 1
ATOM 1292 N N . ARG C 1 4 ? -19.135 -8.583 0.121 1.00 33.96 4 ARG C N 1
ATOM 1293 C CA . ARG C 1 4 ? -18.026 -9.103 0.899 1.00 33.22 4 ARG C CA 1
ATOM 1294 C C . ARG C 1 4 ? -17.095 -7.906 1.135 1.00 35.64 4 ARG C C 1
ATOM 1295 O O . ARG C 1 4 ? -16.778 -7.160 0.199 1.00 34.74 4 ARG C O 1
ATOM 1303 N N . ALA C 1 5 ? -16.678 -7.709 2.383 1.00 31.96 5 ALA C N 1
ATOM 1304 C CA . ALA C 1 5 ? -15.798 -6.611 2.734 1.00 31.75 5 ALA C CA 1
ATOM 1305 C C . ALA C 1 5 ? -14.607 -7.105 3.554 1.00 34.84 5 ALA C C 1
ATOM 1306 O O . ALA C 1 5 ? -14.745 -8.008 4.383 1.00 34.26 5 ALA C O 1
ATOM 1308 N N . LYS C 1 6 ? -13.446 -6.513 3.302 1.00 32.10 6 LYS C N 1
ATOM 1309 C CA . LYS C 1 6 ? -12.187 -6.739 4.022 1.00 32.52 6 LYS C CA 1
ATOM 1310 C C . LYS C 1 6 ? -11.852 -5.363 4.578 1.00 35.51 6 LYS C C 1
ATOM 1311 O O . LYS C 1 6 ? -11.844 -4.384 3.826 1.00 35.65 6 LYS C O 1
ATOM 1315 N N . VAL C 1 7 ? -11.612 -5.268 5.877 1.00 32.05 7 VAL C N 1
ATOM 1316 C CA . VAL C 1 7 ? -11.297 -3.980 6.499 1.00 32.06 7 VAL C CA 1
ATOM 1317 C C . VAL C 1 7 ? -10.101 -4.153 7.450 1.00 35.63 7 VAL C C 1
ATOM 1318 O O . VAL C 1 7 ? -10.075 -5.083 8.261 1.00 34.96 7 VAL C O 1
ATOM 1322 N N . GLU C 1 8 ? -9.158 -3.220 7.382 1.00 33.00 8 GLU C N 1
ATOM 1323 C CA . GLU C 1 8 ? -8.041 -3.150 8.316 1.00 33.18 8 GLU C CA 1
ATOM 1324 C C . GLU C 1 8 ? -8.046 -1.738 8.914 1.00 37.02 8 GLU C C 1
ATOM 1325 O O . GLU C 1 8 ? -7.968 -0.757 8.174 1.00 35.43 8 GLU C O 1
ATOM 1331 N N . LEU C 1 9 ? -8.205 -1.649 10.242 1.00 34.96 9 LEU C N 1
ATOM 1332 C CA . LEU C 1 9 ? -8.198 -0.388 10.992 1.00 36.17 9 LEU C CA 1
ATOM 1333 C C . LEU C 1 9 ? -6.970 -0.387 11.886 1.00 41.54 9 LEU C C 1
ATOM 1334 O O . LEU C 1 9 ? -6.727 -1.364 12.609 1.00 39.41 9 LEU C O 1
ATOM 1339 N N . THR C 1 10 ? -6.182 0.693 11.798 1.00 40.54 10 THR C N 1
ATOM 1340 C CA . THR C 1 10 ? -4.936 0.874 12.546 1.00 41.85 10 THR C CA 1
ATOM 1341 C C . THR C 1 10 ? -4.932 2.220 13.263 1.00 48.89 10 THR C C 1
ATOM 1342 O O . THR C 1 10 ? -5.188 3.262 12.654 1.00 47.11 10 THR C O 1
ATOM 1346 N N . TRP C 1 11 ? -4.646 2.191 14.561 1.00 48.50 11 TRP C N 1
ATOM 1347 C CA . TRP C 1 11 ? -4.542 3.401 15.366 1.00 49.23 11 TRP C CA 1
ATOM 1348 C C . TRP C 1 11 ? -3.332 3.285 16.281 1.00 53.13 11 TRP C C 1
ATOM 1349 O O . TRP C 1 11 ? -2.847 2.174 16.530 1.00 51.76 11 TRP C O 1
ATOM 1360 N N . GLU C 1 12 ? -2.797 4.433 16.705 1.00 49.98 12 GLU C N 1
ATOM 1361 C CA . GLU C 1 12 ? -1.550 4.494 17.454 1.00 49.96 12 GLU C CA 1
ATOM 1362 C C . GLU C 1 12 ? -1.680 5.028 18.864 1.00 51.85 12 GLU C C 1
ATOM 1363 O O . GLU C 1 12 ? -2.450 5.951 19.118 1.00 50.68 12 GLU C O 1
ATOM 1369 N N . TYR C 1 13 ? -0.891 4.438 19.771 1.00 49.07 13 TYR C N 1
ATOM 1370 C CA . TYR C 1 13 ? -0.767 4.827 21.175 1.00 49.00 13 TYR C CA 1
ATOM 1371 C C . TYR C 1 13 ? 0.677 5.261 21.444 1.00 56.30 13 TYR C C 1
ATOM 1372 O O . TYR C 1 13 ? 1.562 4.971 20.634 1.00 56.08 13 TYR C O 1
ATOM 1381 N N . GLU C 1 14 ? 0.907 5.965 22.568 1.00 55.83 14 GLU C N 1
ATOM 1382 C CA . GLU C 1 14 ? 2.223 6.470 22.975 1.00 56.77 14 GLU C CA 1
ATOM 1383 C C . GLU C 1 14 ? 3.312 5.394 23.070 1.00 62.55 14 GLU C C 1
ATOM 1384 O O . GLU C 1 14 ? 4.455 5.661 22.691 1.00 63.41 14 GLU C O 1
ATOM 1386 N N . ASP C 1 15 ? 2.961 4.181 23.546 1.00 58.99 15 ASP C N 1
ATOM 1387 C CA . ASP C 1 15 ? 3.925 3.093 23.730 1.00 58.86 15 ASP C CA 1
ATOM 1388 C C . ASP C 1 15 ? 3.390 1.689 23.387 1.00 62.07 15 ASP C C 1
ATOM 1389 O O . ASP C 1 15 ? 2.179 1.498 23.218 1.00 61.26 15 ASP C O 1
ATOM 1394 N N . GLU C 1 16 ? 4.313 0.706 23.314 1.00 57.73 16 GLU C N 1
ATOM 1395 C CA . GLU C 1 16 ? 4.042 -0.700 23.013 1.00 57.20 16 GLU C CA 1
ATOM 1396 C C . GLU C 1 16 ? 3.183 -1.379 24.083 1.00 60.82 16 GLU C C 1
ATOM 1397 O O . GLU C 1 16 ? 2.366 -2.242 23.742 1.00 60.41 16 GLU C O 1
ATOM 1403 N N . GLU C 1 17 ? 3.373 -1.001 25.371 1.00 56.62 17 GLU C N 1
ATOM 1404 C CA . GLU C 1 17 ? 2.629 -1.555 26.509 1.00 55.55 17 GLU C CA 1
ATOM 1405 C C . GLU C 1 17 ? 1.145 -1.183 26.462 1.00 56.11 17 GLU C C 1
ATOM 1406 O O . GLU C 1 17 ? 0.301 -2.033 26.745 1.00 54.76 17 GLU C O 1
ATOM 1408 N N . THR C 1 18 ? 0.831 0.083 26.094 1.00 51.13 18 THR C N 1
ATOM 1409 C CA . THR C 1 18 ? -0.537 0.598 25.957 1.00 50.18 18 THR C CA 1
ATOM 1410 C C . THR C 1 18 ? -1.243 -0.146 24.799 1.00 50.88 18 THR C C 1
ATOM 1411 O O . THR C 1 18 ? -2.373 -0.613 24.975 1.00 49.33 18 THR C O 1
ATOM 1415 N N . ALA C 1 19 ? -0.547 -0.277 23.642 1.00 46.08 19 ALA C N 1
ATOM 1416 C CA . ALA C 1 19 ? -1.035 -0.968 22.438 1.00 45.49 19 ALA C CA 1
ATOM 1417 C C . ALA C 1 19 ? -1.368 -2.435 22.738 1.00 48.51 19 ALA C C 1
ATOM 1418 O O . ALA C 1 19 ? -2.419 -2.921 22.321 1.00 46.84 19 ALA C O 1
ATOM 1420 N N . LYS C 1 20 ? -0.489 -3.121 23.502 1.00 44.71 20 LYS C N 1
ATOM 1421 C CA . LYS C 1 20 ? -0.665 -4.506 23.925 1.00 44.27 20 LYS C CA 1
ATOM 1422 C C . LYS C 1 20 ? -1.902 -4.643 24.821 1.00 47.18 20 LYS C C 1
ATOM 1423 O O . LYS C 1 20 ? -2.661 -5.599 24.655 1.00 46.98 20 LYS C O 1
ATOM 1429 N N . ALA C 1 21 ? -2.090 -3.706 25.780 1.00 43.72 21 ALA C N 1
ATOM 1430 C CA . ALA C 1 21 ? -3.227 -3.717 26.712 1.00 43.10 21 ALA C CA 1
ATOM 1431 C C . ALA C 1 21 ? -4.547 -3.485 25.967 1.00 46.75 21 ALA C C 1
ATOM 1432 O O . ALA C 1 21 ? -5.503 -4.224 26.187 1.00 46.83 21 ALA C O 1
ATOM 1434 N N . ILE C 1 22 ? -4.579 -2.502 25.041 1.00 42.96 22 ILE C N 1
ATOM 1435 C CA . ILE C 1 22 ? -5.775 -2.205 24.244 1.00 42.32 22 ILE C CA 1
ATOM 1436 C C . ILE C 1 22 ? -6.153 -3.390 23.347 1.00 45.93 22 ILE C C 1
ATOM 1437 O O . ILE C 1 22 ? -7.310 -3.802 23.367 1.00 44.32 22 ILE C O 1
ATOM 1442 N N . ALA C 1 23 ? -5.178 -3.948 22.602 1.00 44.27 23 ALA C N 1
ATOM 1443 C CA . ALA C 1 23 ? -5.390 -5.060 21.667 1.00 44.99 23 ALA C CA 1
ATOM 1444 C C . ALA C 1 23 ? -5.998 -6.313 22.302 1.00 53.04 23 ALA C C 1
ATOM 1445 O O . ALA C 1 23 ? -6.874 -6.934 21.695 1.00 52.59 23 ALA C O 1
ATOM 1447 N N . ASN C 1 24 ? -5.572 -6.654 23.531 1.00 53.17 24 ASN C N 1
ATOM 1448 C CA . ASN C 1 24 ? -6.074 -7.816 24.269 1.00 54.34 24 ASN C CA 1
ATOM 1449 C C . ASN C 1 24 ? -7.498 -7.602 24.779 1.00 59.46 24 ASN C C 1
ATOM 1450 O O . ASN C 1 24 ? -8.279 -8.554 24.805 1.00 58.95 24 ASN C O 1
ATOM 1455 N N . ALA C 1 25 ? -7.831 -6.347 25.156 1.00 56.82 25 ALA C N 1
ATOM 1456 C CA . ALA C 1 25 ? -9.114 -5.923 25.720 1.00 56.88 25 ALA C CA 1
ATOM 1457 C C . ALA C 1 25 ? -10.251 -5.687 24.706 1.00 61.03 25 ALA C C 1
ATOM 1458 O O . ALA C 1 25 ? -11.415 -5.828 25.087 1.00 61.53 25 ALA C O 1
ATOM 1460 N N . VAL C 1 26 ? -9.935 -5.345 23.435 1.00 56.41 26 VAL C N 1
ATOM 1461 C CA . VAL C 1 26 ? -10.953 -5.083 22.404 1.00 55.82 26 VAL C CA 1
ATOM 1462 C C . VAL C 1 26 ? -11.827 -6.334 22.158 1.00 60.24 26 VAL C C 1
ATOM 1463 O O . VAL C 1 26 ? -11.327 -7.376 21.724 1.00 60.43 26 VAL C O 1
ATOM 1467 N N . ASN C 1 27 ? -13.132 -6.216 22.470 1.00 55.50 27 ASN C N 1
ATOM 1468 C CA . ASN C 1 27 ? -14.103 -7.304 22.343 1.00 54.37 27 ASN C CA 1
ATOM 1469 C C . ASN C 1 27 ? -15.489 -6.763 22.001 1.00 57.03 27 ASN C C 1
ATOM 1470 O O . ASN C 1 27 ? -16.131 -6.117 22.835 1.00 55.30 27 ASN C O 1
ATOM 1475 N N . VAL C 1 28 ? -15.957 -7.069 20.778 1.00 53.93 28 VAL C N 1
ATOM 1476 C CA . VAL C 1 28 ? -17.251 -6.642 20.251 1.00 54.75 28 VAL C CA 1
ATOM 1477 C C . VAL C 1 28 ? -18.445 -7.346 20.978 1.00 58.85 28 VAL C C 1
ATOM 1478 O O . VAL C 1 28 ? -19.537 -6.773 21.044 1.00 58.92 28 VAL C O 1
ATOM 1482 N N . ASP C 1 29 ? -18.210 -8.535 21.577 1.00 55.13 29 ASP C N 1
ATOM 1483 C CA . ASP C 1 29 ? -19.221 -9.293 22.331 1.00 55.06 29 ASP C CA 1
ATOM 1484 C C . ASP C 1 29 ? -19.638 -8.558 23.609 1.00 57.87 29 ASP C C 1
ATOM 1485 O O . ASP C 1 29 ? -20.787 -8.678 24.045 1.00 58.37 29 ASP C O 1
ATOM 1490 N N . ASN C 1 30 ? -18.707 -7.785 24.192 1.00 52.26 30 ASN C N 1
ATOM 1491 C CA . ASN C 1 30 ? -18.936 -7.020 25.414 1.00 51.15 30 ASN C CA 1
ATOM 1492 C C . ASN C 1 30 ? -19.649 -5.671 25.189 1.00 54.50 30 ASN C C 1
ATOM 1493 O O . ASN C 1 30 ? -19.981 -4.997 26.161 1.00 54.10 30 ASN C O 1
ATOM 1498 N N . ILE C 1 31 ? -19.909 -5.281 23.927 1.00 50.14 31 ILE C N 1
ATOM 1499 C CA . ILE C 1 31 ? -20.602 -4.017 23.648 1.00 49.34 31 ILE C CA 1
ATOM 1500 C C . ILE C 1 31 ? -21.993 -4.270 23.023 1.00 53.10 31 ILE C C 1
ATOM 1501 O O . ILE C 1 31 ? -22.562 -3.384 22.387 1.00 52.27 31 ILE C O 1
ATOM 1506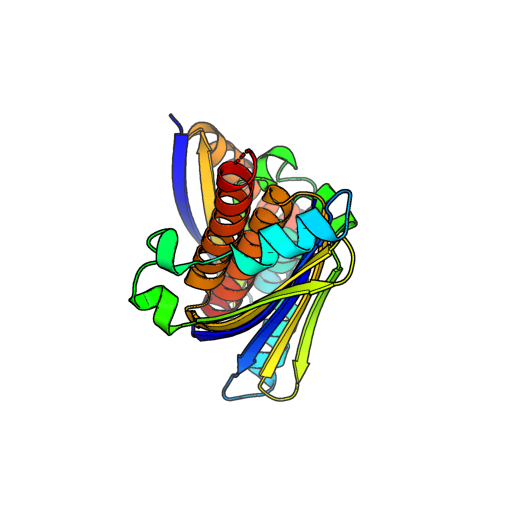 N N . SER C 1 32 ? -22.550 -5.473 23.259 1.00 51.55 32 SER C N 1
ATOM 1507 C CA . SER C 1 32 ? -23.890 -5.906 22.837 1.00 52.37 32 SER C CA 1
ATOM 1508 C C . SER C 1 32 ? -24.176 -5.733 21.329 1.00 56.58 32 SER C C 1
ATOM 1509 O O . SER C 1 32 ? -25.218 -5.188 20.950 1.00 55.68 32 SER C O 1
ATOM 1512 N N . ILE C 1 33 ? -23.256 -6.219 20.469 1.00 54.11 33 ILE C N 1
ATOM 1513 C CA . ILE C 1 33 ? -23.486 -6.203 19.018 1.00 53.95 33 ILE C CA 1
ATOM 1514 C C . ILE C 1 33 ? -24.657 -7.190 18.731 1.00 56.16 33 ILE C C 1
ATOM 1515 O O . ILE C 1 33 ? -24.658 -8.279 19.314 1.00 55.31 33 ILE C O 1
ATOM 1520 N N . PRO C 1 34 ? -25.690 -6.820 17.926 1.00 52.03 34 PRO C N 1
ATOM 1521 C CA . PRO C 1 34 ? -26.791 -7.768 17.666 1.00 51.86 34 PRO C CA 1
ATOM 1522 C C . PRO C 1 34 ? -26.298 -9.054 16.997 1.00 56.28 34 PRO C C 1
ATOM 1523 O O . PRO C 1 34 ? -25.384 -9.005 16.166 1.00 55.25 34 PRO C O 1
ATOM 1527 N N . GLU C 1 35 ? -26.875 -10.205 17.403 1.00 53.37 35 GLU C N 1
ATOM 1528 C CA . GLU C 1 35 ? -26.534 -11.552 16.918 1.00 53.18 35 GLU C CA 1
ATOM 1529 C C . GLU C 1 35 ? -26.530 -11.673 15.386 1.00 56.56 35 GLU C C 1
ATOM 1530 O O . GLU C 1 35 ? -25.631 -12.316 14.836 1.00 55.57 35 GLU C O 1
ATOM 1532 N N . LYS C 1 36 ? -27.518 -11.034 14.708 1.00 53.07 36 LYS C N 1
ATOM 1533 C CA . LYS C 1 36 ? -27.669 -11.014 13.246 1.00 53.28 36 LYS C CA 1
ATOM 1534 C C . LYS C 1 36 ? -26.451 -10.365 12.590 1.00 55.81 36 LYS C C 1
ATOM 1535 O O . LYS C 1 36 ? -25.990 -10.828 11.540 1.00 56.17 36 LYS C O 1
ATOM 1537 N N . LEU C 1 37 ? -25.923 -9.304 13.234 1.00 49.58 37 LEU C N 1
ATOM 1538 C CA . LEU C 1 37 ? -24.749 -8.580 12.782 1.00 47.62 37 LEU C CA 1
ATOM 1539 C C . LEU C 1 37 ? -23.472 -9.364 13.105 1.00 48.96 37 LEU C C 1
ATOM 1540 O O . LEU C 1 37 ? -22.645 -9.535 12.215 1.00 47.47 37 LEU C O 1
ATOM 1545 N N . LYS C 1 38 ? -23.324 -9.868 14.356 1.00 45.43 38 LYS C N 1
ATOM 1546 C CA . LYS C 1 38 ? -22.170 -10.675 14.783 1.00 45.14 38 LYS C CA 1
ATOM 1547 C C . LYS C 1 38 ? -21.920 -11.888 13.857 1.00 48.37 38 LYS C C 1
ATOM 1548 O O . LYS C 1 38 ? -20.768 -12.171 13.525 1.00 47.26 38 LYS C O 1
ATOM 1550 N N . LYS C 1 39 ? -23.002 -12.541 13.379 1.00 44.04 39 LYS C N 1
ATOM 1551 C CA . LYS C 1 39 ? -22.946 -13.683 12.460 1.00 43.91 39 LYS C CA 1
ATOM 1552 C C . LYS C 1 39 ? -22.407 -13.303 11.054 1.00 45.64 39 LYS C C 1
ATOM 1553 O O . LYS C 1 39 ? -21.940 -14.175 10.322 1.00 46.09 39 LYS C O 1
ATOM 1555 N N . SER C 1 40 ? -22.470 -12.010 10.684 1.00 40.11 40 SER C N 1
ATOM 1556 C CA . SER C 1 40 ? -22.000 -11.522 9.381 1.00 38.88 40 SER C CA 1
ATOM 1557 C C . SER C 1 40 ? -20.495 -11.170 9.384 1.00 41.12 40 SER C C 1
ATOM 1558 O O . SER C 1 40 ? -19.940 -10.823 8.337 1.00 39.87 40 SER C O 1
ATOM 1561 N N . LEU C 1 41 ? -19.843 -11.209 10.547 1.00 37.47 41 LEU C N 1
ATOM 1562 C CA . LEU C 1 41 ? -18.458 -10.771 10.567 1.00 38.73 41 LEU C CA 1
ATOM 1563 C C . LEU C 1 41 ? -17.526 -11.566 11.447 1.00 39.43 41 LEU C C 1
ATOM 1564 O O . LEU C 1 41 ? -17.920 -12.099 12.486 1.00 38.06 41 LEU C O 1
ATOM 1569 N N . ASN C 1 42 ? -16.255 -11.583 11.035 1.00 33.27 42 ASN C N 1
ATOM 1570 C CA . ASN C 1 42 ? -15.166 -12.216 11.749 1.00 32.71 42 ASN C CA 1
ATOM 1571 C C . ASN C 1 42 ? -14.099 -11.154 11.911 1.00 36.38 42 ASN C C 1
ATOM 1572 O O . ASN C 1 42 ? -13.856 -10.368 10.980 1.00 34.77 42 ASN C O 1
ATOM 1577 N N . LEU C 1 43 ? -13.458 -11.127 13.071 1.00 33.36 43 LEU C N 1
ATOM 1578 C CA . LEU C 1 43 ? -12.384 -10.174 13.274 1.00 34.78 43 LEU C CA 1
ATOM 1579 C C . LEU C 1 43 ? -11.357 -10.620 14.293 1.00 37.57 43 LEU C C 1
ATOM 1580 O O . LEU C 1 43 ? -11.642 -11.433 15.174 1.00 37.14 43 LEU C O 1
ATOM 1585 N N . ILE C 1 44 ? -10.156 -10.046 14.161 1.00 34.27 44 ILE C N 1
ATOM 1586 C CA . ILE C 1 44 ? -9.037 -10.193 15.084 1.00 34.38 44 ILE C CA 1
ATOM 1587 C C . ILE C 1 44 ? -8.474 -8.790 15.371 1.00 38.22 44 ILE C C 1
ATOM 1588 O O . ILE C 1 44 ? -8.492 -7.922 14.490 1.00 36.64 44 ILE C O 1
ATOM 1593 N N . THR C 1 45 ? -8.003 -8.582 16.601 1.00 36.00 45 THR C N 1
ATOM 1594 C CA . THR C 1 45 ? -7.351 -7.348 17.044 1.00 35.73 45 THR C CA 1
ATOM 1595 C C . THR C 1 45 ? -6.008 -7.754 17.649 1.00 38.84 45 THR C C 1
ATOM 1596 O O . THR C 1 45 ? -5.960 -8.636 18.517 1.00 37.53 45 THR C O 1
ATOM 1600 N N . PHE C 1 46 ? -4.923 -7.128 17.179 1.00 36.86 46 PHE C N 1
ATOM 1601 C CA . PHE C 1 46 ? -3.569 -7.467 17.627 1.00 37.50 46 PHE C CA 1
ATOM 1602 C C . PHE C 1 46 ? -2.630 -6.264 17.712 1.00 42.93 46 PHE C C 1
ATOM 1603 O O . PHE C 1 46 ? -2.797 -5.324 16.939 1.00 40.63 46 PHE C O 1
ATOM 1611 N N . PRO C 1 47 ? -1.597 -6.285 18.595 1.00 43.85 47 PRO C N 1
ATOM 1612 C CA . PRO C 1 47 ? -0.664 -5.150 18.626 1.00 44.85 47 PRO C CA 1
ATOM 1613 C C . PRO C 1 47 ? 0.428 -5.293 17.563 1.00 50.51 47 PRO C C 1
ATOM 1614 O O . PRO C 1 47 ? 0.772 -6.404 17.148 1.00 49.97 47 PRO C O 1
ATOM 1618 N N . ASP C 1 48 ? 0.953 -4.158 17.113 1.00 49.57 48 ASP C N 1
ATOM 1619 C CA . ASP C 1 48 ? 2.031 -4.070 16.126 1.00 50.09 48 ASP C CA 1
ATOM 1620 C C . ASP C 1 48 ? 2.849 -2.845 16.535 1.00 54.21 48 ASP C C 1
ATOM 1621 O O . ASP C 1 48 ? 2.594 -1.726 16.076 1.00 53.94 48 ASP C O 1
ATOM 1626 N N . GLY C 1 49 ? 3.761 -3.071 17.481 1.00 50.69 49 GLY C N 1
ATOM 1627 C CA . GLY C 1 49 ? 4.573 -2.025 18.089 1.00 50.20 49 GLY C CA 1
ATOM 1628 C C . GLY C 1 49 ? 3.700 -1.207 19.014 1.00 52.97 49 GLY C C 1
ATOM 1629 O O . GLY C 1 49 ? 2.996 -1.772 19.853 1.00 52.87 49 GLY C O 1
ATOM 1630 N N . ALA C 1 50 ? 3.684 0.118 18.817 1.00 48.75 50 ALA C N 1
ATOM 1631 C CA . ALA C 1 50 ? 2.840 1.039 19.577 1.00 48.17 50 ALA C CA 1
ATOM 1632 C C . ALA C 1 50 ? 1.456 1.208 18.890 1.00 49.73 50 ALA C C 1
ATOM 1633 O O . ALA C 1 50 ? 0.625 1.991 19.366 1.00 48.43 50 ALA C O 1
ATOM 1635 N N . ARG C 1 51 ? 1.211 0.452 17.791 1.00 45.59 51 ARG C N 1
ATOM 1636 C CA . ARG C 1 51 ? -0.049 0.483 17.032 1.00 45.00 51 ARG C CA 1
ATOM 1637 C C . ARG C 1 51 ? -0.950 -0.715 17.359 1.00 44.93 51 ARG C C 1
ATOM 1638 O O . ARG C 1 51 ? -0.468 -1.770 17.776 1.00 44.01 51 ARG C O 1
ATOM 1643 N N . VAL C 1 52 ? -2.266 -0.537 17.174 1.00 40.17 52 VAL C N 1
ATOM 1644 C CA . VAL C 1 52 ? -3.262 -1.600 17.353 1.00 38.35 52 VAL C CA 1
ATOM 1645 C C . VAL C 1 52 ? -3.916 -1.770 15.981 1.00 40.72 52 VAL C C 1
ATOM 1646 O O . VAL C 1 52 ? -4.262 -0.773 15.331 1.00 38.86 52 VAL C O 1
ATOM 1650 N N . VAL C 1 53 ? -4.037 -3.025 15.531 1.00 36.89 53 VAL C N 1
ATOM 1651 C CA . VAL C 1 53 ? -4.628 -3.359 14.238 1.00 36.42 53 VAL C CA 1
ATOM 1652 C C . VAL C 1 53 ? -5.833 -4.271 14.431 1.00 39.62 53 VAL C C 1
ATOM 1653 O O . VAL C 1 53 ? -5.733 -5.283 15.134 1.00 38.99 53 VAL C O 1
ATOM 1657 N N . THR C 1 54 ? -6.972 -3.913 13.803 1.00 35.88 54 THR C N 1
ATOM 1658 C CA . THR C 1 54 ? -8.145 -4.770 13.769 1.00 35.31 54 THR C CA 1
ATOM 1659 C C . THR C 1 54 ? -8.336 -5.188 12.305 1.00 38.53 54 THR C C 1
ATOM 1660 O O . THR C 1 54 ? -8.405 -4.330 11.411 1.00 39.13 54 THR C O 1
ATOM 1664 N N . LYS C 1 55 ? -8.381 -6.498 12.067 1.00 33.38 55 LYS C N 1
ATOM 1665 C CA . LYS C 1 55 ? -8.578 -7.041 10.731 1.00 32.30 55 LYS C CA 1
ATOM 1666 C C . LYS C 1 55 ? -9.961 -7.710 10.708 1.00 35.30 55 LYS C C 1
ATOM 1667 O O . LYS C 1 55 ? -10.244 -8.578 11.543 1.00 34.42 55 LYS C O 1
ATOM 1673 N N . VAL C 1 56 ? -10.821 -7.261 9.783 1.00 32.68 56 VAL C N 1
ATOM 1674 C CA . VAL C 1 56 ? -12.219 -7.688 9.625 1.00 32.77 56 VAL C CA 1
ATOM 1675 C C . VAL C 1 56 ? -12.494 -8.321 8.239 1.00 34.35 56 VAL C C 1
ATOM 1676 O O . VAL C 1 56 ? -11.979 -7.852 7.222 1.00 32.48 56 VAL C O 1
ATOM 1680 N N . LYS C 1 57 ? -13.351 -9.363 8.224 1.00 30.88 57 LYS C N 1
ATOM 1681 C CA . LYS C 1 57 ? -13.939 -9.979 7.032 1.00 30.99 57 LYS C CA 1
ATOM 1682 C C . LYS C 1 57 ? -15.438 -9.970 7.312 1.00 36.52 57 LYS C C 1
ATOM 1683 O O . LYS C 1 57 ? -15.891 -10.393 8.377 1.00 35.51 57 LYS C O 1
ATOM 1689 N N . TYR C 1 58 ? -16.181 -9.357 6.406 1.00 34.89 58 TYR C N 1
ATOM 1690 C CA . TYR C 1 58 ? -17.612 -9.165 6.531 1.00 33.65 58 TYR C CA 1
ATOM 1691 C C . TYR C 1 58 ? -18.313 -9.729 5.301 1.00 36.47 58 TYR C C 1
ATOM 1692 O O . TYR C 1 58 ? -17.881 -9.465 4.179 1.00 35.24 58 TYR C O 1
ATOM 1701 N N . GLU C 1 59 ? -19.436 -10.433 5.516 1.00 33.45 59 GLU C N 1
ATOM 1702 C CA . GLU C 1 59 ? -20.330 -10.910 4.457 1.00 33.58 59 GLU C CA 1
ATOM 1703 C C . GLU C 1 59 ? -21.756 -10.692 4.895 1.00 37.83 59 GLU C C 1
ATOM 1704 O O . GLU C 1 59 ? -22.195 -11.274 5.884 1.00 36.58 59 GLU C O 1
ATOM 1710 N N . GLY C 1 60 ? -22.455 -9.825 4.187 1.00 36.81 60 GLY C N 1
ATOM 1711 C CA . GLY C 1 60 ? -23.835 -9.494 4.520 1.00 36.88 60 GLY C CA 1
ATOM 1712 C C . GLY C 1 60 ? -24.335 -8.285 3.765 1.00 38.25 60 GLY C C 1
ATOM 1713 O O . GLY C 1 60 ? -23.710 -7.832 2.797 1.00 36.65 60 GLY C O 1
ATOM 1714 N N . GLU C 1 61 ? -25.484 -7.775 4.198 1.00 35.64 61 GLU C N 1
ATOM 1715 C CA . GLU C 1 61 ? -26.142 -6.612 3.598 1.00 35.52 61 GLU C CA 1
ATOM 1716 C C . GLU C 1 61 ? -25.217 -5.392 3.652 1.00 36.89 61 GLU C C 1
ATOM 1717 O O . GLU C 1 61 ? -24.626 -5.132 4.699 1.00 35.59 61 GLU C O 1
ATOM 1723 N N . ILE C 1 62 ? -25.053 -4.682 2.511 1.00 33.98 62 ILE C N 1
ATOM 1724 C CA . ILE C 1 62 ? -24.143 -3.537 2.392 1.00 35.13 62 ILE C CA 1
ATOM 1725 C C . ILE C 1 62 ? -24.469 -2.435 3.433 1.00 40.33 62 ILE C C 1
ATOM 1726 O O . ILE C 1 62 ? -23.549 -1.846 4.021 1.00 38.58 62 ILE C O 1
ATOM 1731 N N . GLU C 1 63 ? -25.779 -2.244 3.709 1.00 40.12 63 GLU C N 1
ATOM 1732 C CA . GLU C 1 63 ? -26.331 -1.240 4.630 1.00 41.18 63 GLU C CA 1
ATOM 1733 C C . GLU C 1 63 ? -25.927 -1.488 6.105 1.00 44.15 63 GLU C C 1
ATOM 1734 O O . GLU C 1 63 ? -26.053 -0.571 6.917 1.00 44.76 63 GLU C O 1
ATOM 1740 N N . SER C 1 64 ? -25.448 -2.709 6.453 1.00 38.33 64 SER C N 1
ATOM 1741 C CA . SER C 1 64 ? -25.050 -3.033 7.828 1.00 37.23 64 SER C CA 1
ATOM 1742 C C . SER C 1 64 ? -23.535 -2.993 8.067 1.00 37.34 64 SER C C 1
ATOM 1743 O O . SER C 1 64 ? -23.099 -3.098 9.217 1.00 36.32 64 SER C O 1
ATOM 1746 N N . LEU C 1 65 ? -22.737 -2.836 7.000 1.00 32.90 65 LEU C N 1
ATOM 1747 C CA . LEU C 1 65 ? -21.280 -2.781 7.144 1.00 32.82 65 LEU C CA 1
ATOM 1748 C C . LEU C 1 65 ? -20.819 -1.637 8.055 1.00 34.11 65 LEU C C 1
ATOM 1749 O O . LEU C 1 65 ? -20.035 -1.882 8.976 1.00 32.98 65 LEU C O 1
ATOM 1754 N N . VAL C 1 66 ? -21.293 -0.397 7.798 1.00 31.06 66 VAL C N 1
ATOM 1755 C CA . VAL C 1 66 ? -20.856 0.771 8.591 1.00 33.00 66 VAL C CA 1
ATOM 1756 C C . VAL C 1 66 ? -21.337 0.655 10.050 1.00 34.18 66 VAL C C 1
ATOM 1757 O O . VAL C 1 66 ? -20.573 1.014 10.943 1.00 32.12 66 VAL C O 1
ATOM 1761 N N . VAL C 1 67 ? -22.536 0.074 10.281 1.00 33.20 67 VAL C N 1
ATOM 1762 C CA . VAL C 1 67 ? -23.081 -0.188 11.632 1.00 34.81 67 VAL C CA 1
ATOM 1763 C C . VAL C 1 67 ? -22.060 -1.076 12.398 1.00 35.60 67 VAL C C 1
ATOM 1764 O O . VAL C 1 67 ? -21.646 -0.719 13.505 1.00 33.94 67 VAL C O 1
ATOM 1768 N N . ALA C 1 68 ? -21.614 -2.189 11.757 1.00 31.83 68 ALA C N 1
ATOM 1769 C CA . ALA C 1 68 ? -20.627 -3.116 12.316 1.00 32.72 68 ALA C CA 1
ATOM 1770 C C . ALA C 1 68 ? -19.302 -2.376 12.616 1.00 34.01 68 ALA C C 1
ATOM 1771 O O . ALA C 1 68 ? -18.759 -2.512 13.710 1.00 33.07 68 ALA C O 1
ATOM 1773 N N . LEU C 1 69 ? -18.816 -1.567 11.674 1.00 31.21 69 LEU C N 1
ATOM 1774 C CA . LEU C 1 69 ? -17.572 -0.814 11.884 1.00 32.05 69 LEU C CA 1
ATOM 1775 C C . LEU C 1 69 ? -17.688 0.205 13.029 1.00 36.09 69 LEU C C 1
ATOM 1776 O O . LEU C 1 69 ? -16.763 0.319 13.831 1.00 35.10 69 LEU C O 1
ATOM 1781 N N . ASP C 1 70 ? -18.858 0.863 13.147 1.00 33.68 70 ASP C N 1
ATOM 1782 C CA . ASP C 1 70 ? -19.168 1.822 14.213 1.00 34.66 70 ASP C CA 1
ATOM 1783 C C . ASP C 1 70 ? -19.121 1.105 15.572 1.00 37.78 70 ASP C C 1
ATOM 1784 O O . ASP C 1 70 ? -18.596 1.676 16.535 1.00 36.01 70 ASP C O 1
ATOM 1789 N N . ASP C 1 71 ? -19.633 -0.152 15.629 1.00 35.72 71 ASP C N 1
ATOM 1790 C CA . ASP C 1 71 ? -19.625 -0.996 16.841 1.00 36.12 71 ASP C CA 1
ATOM 1791 C C . ASP C 1 71 ? -18.186 -1.323 17.253 1.00 39.69 71 ASP C C 1
ATOM 1792 O O . ASP C 1 71 ? -17.851 -1.277 18.442 1.00 37.53 71 ASP C O 1
ATOM 1797 N N . LEU C 1 72 ? -17.335 -1.637 16.257 1.00 36.19 72 LEU C N 1
ATOM 1798 C CA . LEU C 1 72 ? -15.922 -1.925 16.459 1.00 36.26 72 LEU C CA 1
ATOM 1799 C C . LEU C 1 72 ? -15.191 -0.699 17.037 1.00 37.76 72 LEU C C 1
ATOM 1800 O O . LEU C 1 72 ? -14.415 -0.847 17.983 1.00 36.75 72 LEU C O 1
ATOM 1805 N N . ILE C 1 73 ? -15.432 0.484 16.452 1.00 35.29 73 ILE C N 1
ATOM 1806 C CA . ILE C 1 73 ? -14.872 1.765 16.879 1.00 36.60 73 ILE C CA 1
ATOM 1807 C C . ILE C 1 73 ? -15.285 2.030 18.354 1.00 40.67 73 ILE C C 1
ATOM 1808 O O . ILE C 1 73 ? -14.440 2.386 19.187 1.00 39.95 73 ILE C O 1
ATOM 1813 N N . PHE C 1 74 ? -16.567 1.793 18.661 1.00 37.74 74 PHE C N 1
ATOM 1814 C CA . PHE C 1 74 ? -17.114 1.925 20.010 1.00 37.21 74 PHE C CA 1
ATOM 1815 C C . PHE C 1 74 ? -16.419 0.955 20.986 1.00 40.14 74 PHE C C 1
ATOM 1816 O O . PHE C 1 74 ? -16.091 1.361 22.109 1.00 37.69 74 PHE C O 1
ATOM 1824 N N . ALA C 1 75 ? -16.142 -0.298 20.538 1.00 36.76 75 ALA C N 1
ATOM 1825 C CA . ALA C 1 75 ? -15.433 -1.301 21.347 1.00 36.44 75 ALA C CA 1
ATOM 1826 C C . ALA C 1 75 ? -14.026 -0.808 21.687 1.00 39.01 75 ALA C C 1
ATOM 1827 O O . ALA C 1 75 ? -13.570 -1.043 22.800 1.00 36.98 75 ALA C O 1
ATOM 1829 N N . ILE C 1 76 ? -13.353 -0.090 20.751 1.00 35.76 76 ILE C N 1
ATOM 1830 C CA . ILE C 1 76 ? -12.015 0.493 20.984 1.00 36.20 76 ILE C CA 1
ATOM 1831 C C . ILE C 1 76 ? -12.131 1.603 22.052 1.00 39.16 76 ILE C C 1
ATOM 1832 O O . ILE C 1 76 ? -11.350 1.620 23.007 1.00 38.78 76 ILE C O 1
ATOM 1837 N N . LYS C 1 77 ? -13.096 2.526 21.871 1.00 36.86 77 LYS C N 1
ATOM 1838 C CA . LYS C 1 77 ? -13.370 3.623 22.803 1.00 36.77 77 LYS C CA 1
ATOM 1839 C C . LYS C 1 77 ? -13.573 3.045 24.234 1.00 40.06 77 LYS C C 1
ATOM 1840 O O . LYS C 1 77 ? -12.953 3.535 25.179 1.00 38.57 77 LYS C O 1
ATOM 1846 N N . VAL C 1 78 ? -14.397 1.979 24.367 1.00 37.04 78 VAL C N 1
ATOM 1847 C CA . VAL C 1 78 ? -14.667 1.336 25.663 1.00 36.79 78 VAL C CA 1
ATOM 1848 C C . VAL C 1 78 ? -13.391 0.694 26.234 1.00 39.72 78 VAL C C 1
ATOM 1849 O O . VAL C 1 78 ? -13.123 0.876 27.423 1.00 38.21 78 VAL C O 1
ATOM 1853 N N . ALA C 1 79 ? -12.579 0.008 25.387 1.00 37.29 79 ALA C N 1
ATOM 1854 C CA . ALA C 1 79 ? -11.292 -0.569 25.814 1.00 37.44 79 ALA C CA 1
ATOM 1855 C C . ALA C 1 79 ? -10.384 0.530 26.408 1.00 40.59 79 ALA C C 1
ATOM 1856 O O . ALA C 1 79 ? -9.740 0.301 27.436 1.00 39.27 79 ALA C O 1
ATOM 1858 N N . GLU C 1 80 ? -10.375 1.731 25.788 1.00 37.93 80 GLU C N 1
ATOM 1859 C CA . GLU C 1 80 ? -9.605 2.891 26.250 1.00 37.97 80 GLU C CA 1
ATOM 1860 C C . GLU C 1 80 ? -10.068 3.380 27.619 1.00 41.96 80 GLU C C 1
ATOM 1861 O O . GLU C 1 80 ? -9.226 3.654 28.480 1.00 41.10 80 GLU C O 1
ATOM 1867 N N . GLU C 1 81 ? -11.400 3.474 27.818 1.00 39.52 81 GLU C N 1
ATOM 1868 C CA . GLU C 1 81 ? -12.025 3.913 29.076 1.00 39.65 81 GLU C CA 1
ATOM 1869 C C . GLU C 1 81 ? -11.705 2.936 30.221 1.00 44.24 81 GLU C C 1
ATOM 1870 O O . GLU C 1 81 ? -11.368 3.379 31.325 1.00 43.62 81 GLU C O 1
ATOM 1876 N N . VAL C 1 82 ? -11.789 1.613 29.947 1.00 40.50 82 VAL C N 1
ATOM 1877 C CA . VAL C 1 82 ? -11.490 0.555 30.930 1.00 40.25 82 VAL C CA 1
ATOM 1878 C C . VAL C 1 82 ? -10.030 0.679 31.381 1.00 47.27 82 VAL C C 1
ATOM 1879 O O . VAL C 1 82 ? -9.764 0.697 32.592 1.00 46.93 82 VAL C O 1
ATOM 1883 N N . LEU C 1 83 ? -9.100 0.820 30.408 1.00 44.60 83 LEU C N 1
ATOM 1884 C CA . LEU C 1 83 ? -7.675 0.979 30.685 1.00 45.26 83 LEU C CA 1
ATOM 1885 C C . LEU C 1 83 ? -7.401 2.254 31.502 1.00 50.28 83 LEU C C 1
ATOM 1886 O O . LEU C 1 83 ? -6.667 2.182 32.490 1.00 50.05 83 LEU C O 1
ATOM 1891 N N . TRP C 1 84 ? -8.045 3.389 31.133 1.00 47.13 84 TRP C N 1
ATOM 1892 C CA . TRP C 1 84 ? -7.932 4.665 31.848 1.00 48.02 84 TRP C CA 1
ATOM 1893 C C . TRP C 1 84 ? -8.464 4.545 33.297 1.00 53.58 84 TRP C C 1
ATOM 1894 O O . TRP C 1 84 ? -7.884 5.142 34.206 1.00 51.51 84 TRP C O 1
ATOM 1906 N N . HIS C 1 86 ? -8.341 1.797 35.139 1.00 53.85 86 HIS C N 1
ATOM 1907 C CA . HIS C 1 86 ? -7.321 0.888 35.698 1.00 80.48 86 HIS C CA 1
ATOM 1908 C C . HIS C 1 86 ? -7.940 -0.437 36.140 1.00 120.57 86 HIS C C 1
ATOM 1909 O O . HIS C 1 86 ? -8.783 -0.996 35.437 1.00 85.89 86 HIS C O 1
#

InterPro domains:
  IPR015419 CTAG/Pcc1 family [PF09341] (7-82)

B-factor: mean 45.1, std 12.99, range [27.24, 120.57]

Solvent-accessible surface area: 13238 Å² total

Radius of gyration: 20.06 Å; Cα contacts (8 Å, |Δi|>4): 479; chains: 3; bounding box: 43×39×62 Å

Secondary structure (DSSP, 8-state):
-EEEEEEEEEE-SSHHHHHHHHHHT-GGGS---HHHHHTEEEEEEEETTEEEEEEEEEE-HHHHHHHHHHHHHHHHHHHHHH-/-EEEEEEEEEEE-SSHHHHHHHHHHHHH-SSSS-HHHHTSEEEEEEEETTEEEEEEEEEEEHHHHHHHHHHHHHHHHHHHHHH--/-EEEEEEEEEEE-SSHHHHHHHHHH--GGGGT--HHHHTTEEEEEEEETTEEEEEEEEEEEGGGHHHHHHHHHHHHHHHHHHH--

Foldseek 3Di:
DDKDKDKDKDFDPFQVLQQQLQVQLPPVNWPQPPVLVVQKDWHWDGDTRMIMIIITGDDDPVSVCSVVVRSVVSSVVSVVPRD/DKDKDKDKDKDFDPWQVLQQQLQVQLQPPPPLDDPVQVVFKDWHWHGDTRMIMIIIIGITDPVVVVSRVVSSVVSSVVSVVVVCD/DKDKDKDKDKDFDPWQVLQQQLQVQQDLVVLCDDPVQVVQKDWHWHGDTRMIMIIMIGIGDPVCPVVSVVSSVVSSVVSVVVVCD

Organism: Pyrococcus abyssi (strain GE5 / Orsay) (NCBI:txid272844)

Nearest PDB structures (foldseek):
  7a67-assembly1_B  TM=8.944E-01  e=3.483E-13  Pyrococcus abyssi GE5
  4wx8-assembly3_C  TM=8.283E-01  e=5.084E-04  Saccharomyces cerevisiae S288C
  2qn6-assembly1_B  TM=5.296E-01  e=7.399E-02  Saccharolobus solfataricus P2
  3cw2-assembly4_H  TM=5.076E-01  e=1.334E-01  Saccharolobus solfataricus
  6nuk-assembly1_A  TM=5.742E-01  e=5.642E-01  synthetic construct

Sequence (253 aa):
KIRAKVELTWEYEDEETAKAIANAVNVDNISIPEKLKKSLNLITFPDGARVVTKVKYEGEIESLVVALDDLIFAIKVAEEVLWMKIRAKVELTWEYEDEETAKAIANAVNVDNISIPEKLKKSLNLITFPDGARVVTKVKYEGEIESLVVALDDLIFAIKVAEEVLWHMKIRAKVELTWEYEDEETAKAIANAVNVDNISIPEKLKKSLNLITFPDGARVVTKVKYEGEIESLVVALDDLIFAIKVAEEVLWH